Protein AF-A0A954SJP7-F1 (afdb_monomer_lite)

Sequence (211 aa):
MPDAEQSDPERSDAGKSDHPQANRREFLTGKSLLKQVAAAGDALADELLAGDSVASPFHAGPTIRLGSRAMACEFDVIFNPHTAGGLAIASEVLTLVDQLEDQMTVYRDESELSRLNRLAPQQPVPVEPRLFELLQRAKSLAEETGGAFDPTSGPLVALWNRCKQELRLPAERELADTLASCGIRYLEFHPEDSSLAYTHSAVSLNLGAIG

Radius of gyration: 38.79 Å; chains: 1; bounding box: 59×56×136 Å

Secondary structure (DSSP, 8-state):
-----------------------HHHHHTTHHHHHHHHHHHHHHHHHHHHS------------EEEEEEETTEEEEEEE-TT-TTHHHHHHHHHHHHHHHHHHH-SS-TTSHHHHHHHHTTTS-EE--HHHHHHHHHHHHHHHHTTTSS-TTBHHHHHHHHHHHHTTSPPPHHHHHHHHHT--GGGEEEETTTTEEEESSTT-B---TTT-

Foldseek 3Di:
DDDDDDDDDDDDPDDDPPDPDDDPVCVVVCVVVVVVVVVVVVVVVVVVVVPDPPVVVPPPADKDWDWDQAPNDIDIDIGDPPPVCSVVVRVVVRVVRNVVRQQAPCPDCNHVQNVCLQPQQPDWDADDQVVLVLVVVQLVVCVVVVNPRFQQCVLVVVQCVVCVVVVHDDDPVSNVVSVVQTDPVQWDADNVRRIIHGNHSSTGGHCSPPD

pLDDT: mean 83.7, std 19.38, range [29.81, 98.06]

Structure (mmCIF, N/CA/C/O backbone):
data_AF-A0A954SJP7-F1
#
_entry.id   AF-A0A954SJP7-F1
#
loop_
_atom_site.group_PDB
_atom_site.id
_atom_site.type_symbol
_atom_site.label_atom_id
_atom_site.label_alt_id
_atom_site.label_comp_id
_atom_site.label_asym_id
_atom_site.label_entity_id
_atom_site.label_seq_id
_atom_site.pdbx_PDB_ins_code
_atom_site.Cartn_x
_atom_site.Cartn_y
_atom_site.Cartn_z
_atom_site.occupancy
_atom_site.B_iso_or_equiv
_atom_site.auth_seq_id
_atom_site.auth_comp_id
_atom_site.auth_asym_id
_atom_site.auth_atom_id
_atom_site.pdbx_PDB_model_num
ATOM 1 N N . MET A 1 1 ? -3.249 -21.192 -118.097 1.00 31.78 1 MET A N 1
ATOM 2 C CA . MET A 1 1 ? -3.249 -22.612 -118.490 1.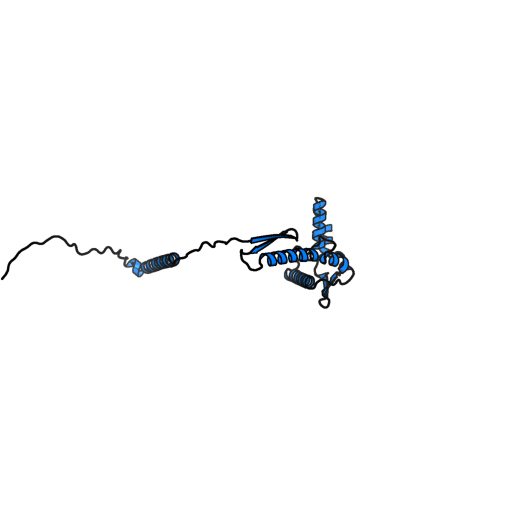00 31.78 1 MET A CA 1
ATOM 3 C C . MET A 1 1 ? -3.309 -23.415 -117.201 1.00 31.78 1 MET A C 1
ATOM 5 O O . MET A 1 1 ? -2.521 -23.087 -116.318 1.00 31.78 1 MET A O 1
ATOM 9 N N . PRO A 1 2 ? -4.328 -24.274 -117.058 1.00 49.50 2 PRO A N 1
ATOM 10 C CA . PRO A 1 2 ? -4.867 -24.819 -115.808 1.00 49.50 2 PRO A CA 1
ATOM 11 C C . PRO A 1 2 ? -4.232 -26.197 -115.514 1.00 49.50 2 PRO A C 1
ATOM 13 O O . PRO A 1 2 ? -3.340 -26.610 -116.246 1.00 49.50 2 PRO A O 1
ATOM 16 N N . ASP A 1 3 ? -4.435 -26.825 -114.360 1.00 35.25 3 ASP A N 1
ATOM 17 C CA . ASP A 1 3 ? -5.509 -27.794 -114.072 1.00 35.25 3 ASP A CA 1
ATOM 18 C C . ASP A 1 3 ? -5.296 -28.261 -112.609 1.00 35.25 3 ASP A C 1
ATOM 20 O O . ASP A 1 3 ? -4.150 -28.380 -112.177 1.00 35.25 3 ASP A O 1
ATOM 24 N N . ALA A 1 4 ? -6.322 -28.236 -111.744 1.00 40.38 4 ALA A N 1
ATOM 25 C CA . ALA A 1 4 ? -7.195 -29.380 -111.401 1.00 40.38 4 ALA A CA 1
ATOM 26 C C . ALA A 1 4 ? -6.428 -30.460 -110.588 1.00 40.38 4 ALA A C 1
ATOM 28 O O . ALA A 1 4 ? -5.330 -30.841 -110.955 1.00 40.38 4 ALA A O 1
ATOM 29 N N . GLU A 1 5 ? -6.881 -31.018 -109.465 1.00 39.38 5 GLU A N 1
ATOM 30 C CA . GLU A 1 5 ? -8.238 -31.250 -108.983 1.00 39.38 5 GLU A CA 1
ATOM 31 C C . GLU A 1 5 ? -8.181 -31.836 -107.551 1.00 39.38 5 GLU A C 1
ATOM 33 O O . GLU A 1 5 ? -7.281 -32.613 -107.250 1.00 39.38 5 GLU A O 1
ATOM 38 N N . GLN A 1 6 ? -9.184 -31.474 -106.734 1.00 36.03 6 GLN A N 1
ATOM 39 C CA . GLN A 1 6 ? -9.908 -32.278 -105.720 1.00 36.03 6 GLN A CA 1
ATOM 40 C C . GLN A 1 6 ? -9.105 -33.002 -104.614 1.00 36.03 6 GLN A C 1
ATOM 42 O O . GLN A 1 6 ? -8.243 -33.833 -104.854 1.00 36.03 6 GLN A O 1
ATOM 47 N N . SER A 1 7 ? -9.456 -32.871 -103.332 1.00 33.94 7 SER A N 1
ATOM 48 C CA . SER A 1 7 ? -10.746 -33.342 -102.804 1.00 33.94 7 SER A CA 1
ATOM 49 C C . SER A 1 7 ? -10.948 -32.920 -101.331 1.00 33.94 7 SER A C 1
ATOM 51 O O . SER A 1 7 ? -10.081 -33.134 -100.490 1.00 33.94 7 SER A O 1
ATOM 53 N N . ASP A 1 8 ? -12.109 -32.326 -101.051 1.00 40.62 8 ASP A N 1
ATOM 54 C CA . ASP A 1 8 ? -12.785 -32.201 -99.738 1.00 40.62 8 ASP A CA 1
ATOM 55 C C . ASP A 1 8 ? -13.692 -33.462 -99.579 1.00 40.62 8 ASP A C 1
ATOM 57 O O . ASP A 1 8 ? -13.890 -34.128 -100.605 1.00 40.62 8 ASP A O 1
ATOM 61 N N . PRO A 1 9 ? -14.336 -33.821 -98.440 1.00 47.28 9 PRO A N 1
ATOM 62 C CA . PRO A 1 9 ? -14.502 -33.087 -97.179 1.00 47.28 9 PRO A CA 1
ATOM 63 C C . PRO A 1 9 ? -14.395 -33.960 -95.903 1.00 47.28 9 PRO A C 1
ATOM 65 O O . PRO A 1 9 ? -14.330 -35.177 -95.984 1.00 47.28 9 PRO A O 1
ATOM 68 N N . GLU A 1 10 ? -14.441 -33.364 -94.705 1.00 29.81 10 GLU A N 1
ATOM 69 C CA . GLU A 1 10 ? -15.401 -33.777 -93.660 1.00 29.81 10 GLU A CA 1
ATOM 70 C C . GLU A 1 10 ? -15.328 -32.906 -92.387 1.00 29.81 10 GLU A C 1
ATOM 72 O O . GLU A 1 10 ? -14.366 -32.922 -91.626 1.00 29.81 10 GLU A O 1
ATOM 77 N N . ARG A 1 11 ? -16.464 -32.237 -92.136 1.00 36.50 11 ARG A N 1
ATOM 78 C CA . ARG A 1 11 ? -17.054 -31.896 -90.827 1.00 36.50 11 ARG A CA 1
ATOM 79 C C . ARG A 1 11 ? -16.298 -30.901 -89.938 1.00 36.50 11 ARG A C 1
ATOM 81 O O . ARG A 1 11 ? -15.638 -31.278 -88.976 1.00 36.50 11 ARG A O 1
ATOM 88 N N . SER A 1 12 ? -16.598 -29.613 -90.119 1.00 32.91 12 SER A N 1
ATOM 89 C CA . SER A 1 12 ? -16.604 -28.661 -89.000 1.00 32.91 12 SER A CA 1
ATOM 90 C C . SER A 1 12 ? -18.048 -28.358 -88.594 1.00 32.91 12 SER A C 1
ATOM 92 O O . SER A 1 12 ? -18.738 -27.560 -89.231 1.00 32.91 12 SER A O 1
ATOM 94 N N . ASP A 1 13 ? -18.499 -29.039 -87.544 1.00 34.84 13 ASP A N 1
ATOM 95 C CA . ASP A 1 13 ? -19.719 -28.733 -86.804 1.00 34.84 13 ASP A CA 1
ATOM 96 C C . ASP A 1 13 ? -19.555 -27.354 -86.148 1.00 34.84 13 ASP A C 1
ATOM 98 O O . ASP A 1 13 ? -18.857 -27.180 -85.146 1.00 34.84 13 ASP A O 1
ATOM 102 N N . ALA A 1 14 ? -20.118 -26.336 -86.794 1.00 38.56 14 ALA A N 1
ATOM 103 C CA . ALA A 1 14 ? -20.208 -25.003 -86.241 1.00 38.56 14 ALA A CA 1
ATOM 104 C C . ALA A 1 14 ? -21.381 -24.959 -85.258 1.00 38.56 14 ALA A C 1
ATOM 106 O O . ALA A 1 14 ? -22.544 -24.986 -85.654 1.00 38.56 14 ALA A O 1
ATOM 107 N N . GLY A 1 15 ? -21.052 -24.767 -83.984 1.00 45.28 15 GLY A N 1
ATOM 108 C CA . GLY A 1 15 ? -21.951 -24.111 -83.047 1.00 45.28 15 GLY A CA 1
ATOM 109 C C . GLY A 1 15 ? -22.598 -25.026 -82.019 1.00 45.28 15 GLY A C 1
ATOM 110 O O . GLY A 1 15 ? -23.738 -25.452 -82.167 1.00 45.28 15 GLY A O 1
ATOM 111 N N . LYS A 1 16 ? -21.929 -25.138 -80.873 1.00 33.38 16 LYS A N 1
ATOM 112 C CA . LYS A 1 16 ? -22.580 -24.981 -79.569 1.00 33.38 16 LYS A CA 1
ATOM 113 C C . LYS A 1 16 ? -21.545 -24.494 -78.565 1.00 33.38 16 LYS A C 1
ATOM 115 O O . LYS A 1 16 ? -20.795 -25.266 -77.983 1.00 33.38 16 LYS A O 1
ATOM 120 N N . SER A 1 17 ? -21.486 -23.176 -78.412 1.00 35.81 17 SER A N 1
ATOM 121 C CA . SER A 1 17 ? -20.911 -22.550 -77.231 1.00 35.81 17 SER A CA 1
ATOM 122 C C . SER A 1 17 ? -21.781 -22.933 -76.035 1.00 35.81 17 SER A C 1
ATOM 124 O O . SER A 1 17 ? -22.910 -22.463 -75.894 1.00 35.81 17 SER A O 1
ATOM 126 N N . ASP A 1 18 ? -21.274 -23.830 -75.196 1.00 40.25 18 ASP A N 1
ATOM 127 C CA . ASP A 1 18 ? -21.908 -24.191 -73.933 1.00 40.25 18 ASP A CA 1
ATOM 128 C C . ASP A 1 18 ? -21.602 -23.098 -72.900 1.00 40.25 18 ASP A C 1
ATOM 130 O O . ASP A 1 18 ? -20.691 -23.189 -72.079 1.00 40.25 18 ASP A O 1
ATOM 134 N N . HIS A 1 19 ? -22.323 -21.984 -73.022 1.00 41.81 19 HIS A N 1
ATOM 135 C CA . HIS A 1 19 ? -22.442 -21.009 -71.951 1.00 41.81 19 HIS A CA 1
ATOM 136 C C . HIS A 1 19 ? -23.785 -21.247 -71.259 1.00 41.81 19 HIS A C 1
ATOM 138 O O . HIS A 1 19 ? -24.819 -21.182 -71.932 1.00 41.81 19 HIS A O 1
ATOM 144 N N . PRO A 1 20 ? -23.810 -21.500 -69.937 1.00 44.84 20 PRO A N 1
ATOM 145 C CA . PRO A 1 20 ? -25.054 -21.737 -69.218 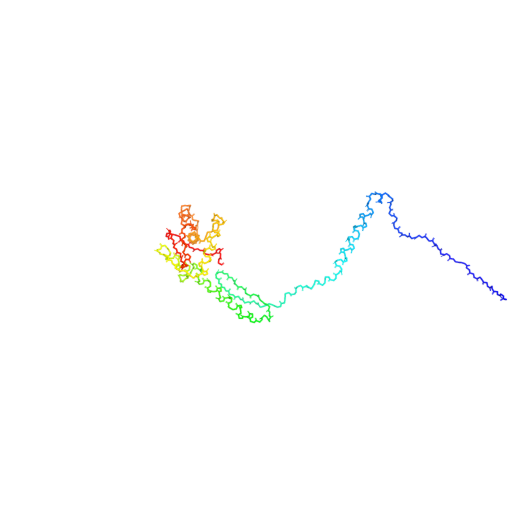1.00 44.84 20 PRO A CA 1
ATOM 146 C C . PRO A 1 20 ? -25.965 -20.508 -69.348 1.00 44.84 20 PRO A C 1
ATOM 148 O O . PRO A 1 20 ? -25.709 -19.453 -68.767 1.00 44.84 20 PRO A O 1
ATOM 151 N N . GLN A 1 21 ? -27.024 -20.625 -70.155 1.00 48.94 21 GLN A N 1
ATOM 152 C CA . GLN A 1 21 ? -27.993 -19.551 -70.368 1.00 48.94 21 GLN A CA 1
ATOM 153 C C . GLN A 1 21 ? -28.812 -19.338 -69.092 1.00 48.94 21 GLN A C 1
ATOM 155 O O . GLN A 1 21 ? -29.672 -20.146 -68.740 1.00 48.94 21 GLN A O 1
ATOM 160 N N . ALA A 1 22 ? -28.561 -18.224 -68.402 1.00 59.25 22 ALA A N 1
ATOM 161 C CA . ALA A 1 22 ? -29.369 -17.794 -67.269 1.00 59.25 22 ALA A CA 1
ATOM 162 C C . ALA A 1 22 ? -30.834 -17.591 -67.705 1.00 59.25 22 ALA A C 1
ATOM 164 O O . ALA A 1 22 ? -31.130 -16.891 -68.676 1.00 59.25 22 ALA A O 1
ATOM 165 N N . ASN A 1 23 ? -31.767 -18.216 -66.986 1.00 71.62 23 ASN A N 1
ATOM 166 C CA . AS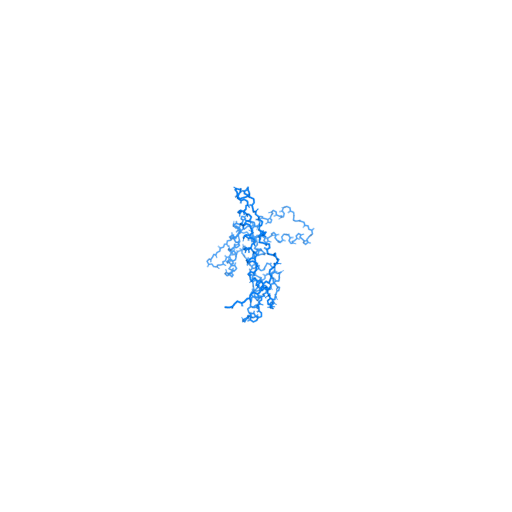N A 1 23 ? -33.187 -18.201 -67.328 1.00 71.62 23 ASN A CA 1
ATOM 167 C C . ASN A 1 23 ? -33.774 -16.781 -67.164 1.00 71.62 23 ASN A C 1
ATOM 169 O O . ASN A 1 23 ? -33.536 -16.109 -66.160 1.00 71.62 23 ASN A O 1
ATOM 173 N N . ARG A 1 24 ? -34.610 -16.336 -68.115 1.00 63.22 24 ARG A N 1
ATOM 174 C CA . ARG A 1 24 ? -35.273 -15.012 -68.142 1.00 63.22 24 ARG A CA 1
ATOM 175 C C . ARG A 1 24 ? -35.998 -14.664 -66.830 1.00 63.22 24 ARG A C 1
ATOM 177 O O . ARG A 1 24 ? -36.047 -13.499 -66.440 1.00 63.22 24 ARG A O 1
ATOM 184 N N . ARG A 1 25 ? -36.521 -15.671 -66.119 1.00 64.69 25 ARG A N 1
ATOM 185 C CA . ARG A 1 25 ? -37.143 -15.518 -64.789 1.00 64.69 25 ARG A CA 1
ATOM 186 C C . ARG A 1 25 ? -36.137 -15.129 -63.697 1.00 64.69 25 ARG A C 1
ATOM 188 O O . ARG A 1 25 ? -36.480 -14.366 -62.798 1.00 64.69 25 ARG A O 1
ATOM 195 N N . GLU A 1 26 ? -34.909 -15.631 -63.756 1.00 56.00 26 GLU A N 1
ATOM 196 C CA . GLU A 1 26 ? -33.847 -15.301 -62.795 1.00 56.00 26 GLU A CA 1
ATOM 197 C C . GLU A 1 26 ? -33.270 -13.900 -63.029 1.00 56.00 26 GLU A C 1
ATOM 199 O O . GLU A 1 26 ? -32.915 -13.221 -62.067 1.00 56.00 26 GLU A O 1
ATOM 204 N N . PHE A 1 27 ? -33.255 -13.444 -64.287 1.00 57.72 27 PHE A N 1
ATOM 205 C CA . PHE A 1 27 ? -32.854 -12.085 -64.657 1.00 57.72 27 PHE A CA 1
ATOM 206 C C . PHE A 1 27 ? -33.839 -11.031 -64.126 1.00 57.72 27 PHE A C 1
ATOM 208 O O . PHE A 1 27 ? -33.438 -10.093 -63.444 1.00 57.72 27 PHE A O 1
ATOM 215 N N . LEU A 1 28 ? -35.147 -11.222 -64.348 1.00 65.06 28 LEU A N 1
ATOM 216 C CA . LEU A 1 28 ? -36.180 -10.280 -63.885 1.00 65.06 28 LEU A CA 1
ATOM 217 C C . LEU A 1 28 ? -36.350 -10.249 -62.358 1.00 65.06 28 LEU A C 1
ATOM 219 O O . LEU A 1 28 ? -36.840 -9.266 -61.815 1.00 65.06 28 LEU A O 1
ATOM 223 N N . THR A 1 29 ? -35.954 -11.316 -61.660 1.00 70.31 29 THR A N 1
ATOM 224 C CA . THR A 1 29 ? -36.006 -11.385 -60.188 1.00 70.31 29 THR A CA 1
ATOM 225 C C . THR A 1 29 ? -34.721 -10.895 -59.517 1.00 70.31 29 THR A C 1
ATOM 227 O O . THR A 1 29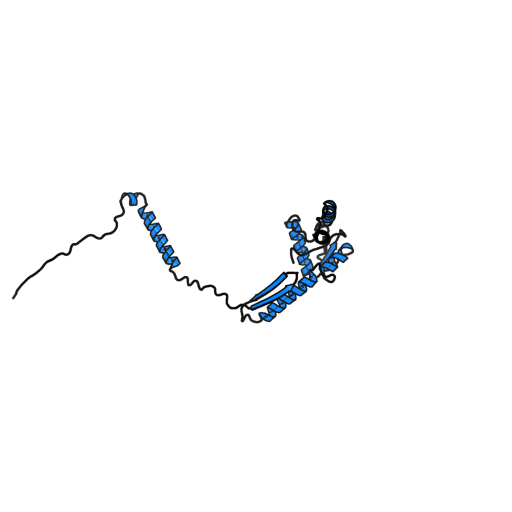 ? -34.600 -11.000 -58.299 1.00 70.31 29 THR A O 1
ATOM 230 N N . GLY A 1 30 ? -33.745 -10.395 -60.286 1.00 53.91 30 GLY A N 1
ATOM 231 C CA . GLY A 1 30 ? -32.461 -9.908 -59.769 1.00 53.91 30 GLY A CA 1
ATOM 232 C C . GLY A 1 30 ? -31.535 -11.004 -59.228 1.00 53.91 30 GLY A C 1
ATOM 233 O O . GLY A 1 30 ? -30.435 -10.710 -58.769 1.00 53.91 30 GLY A O 1
ATOM 234 N N . LYS A 1 31 ? -31.932 -12.282 -59.303 1.00 65.38 31 LYS A N 1
ATOM 235 C CA . LYS A 1 31 ? -31.155 -13.412 -58.773 1.00 65.38 31 LYS A CA 1
ATOM 236 C C . LYS A 1 31 ? -29.872 -13.668 -59.560 1.00 65.38 31 LYS A C 1
ATOM 238 O O . LYS A 1 31 ? -28.888 -14.099 -58.966 1.00 65.38 31 LYS A O 1
ATOM 243 N N . SER A 1 32 ? -29.856 -13.390 -60.866 1.00 60.25 32 SER A N 1
ATOM 244 C CA . SER A 1 32 ? -28.625 -13.481 -61.664 1.00 60.25 32 SER A CA 1
ATOM 245 C C . SER A 1 32 ? -27.622 -12.389 -61.287 1.00 60.25 32 SER A C 1
ATOM 247 O O . SER A 1 32 ? -26.433 -12.670 -61.197 1.00 60.25 32 SER A O 1
ATOM 249 N N . LEU A 1 33 ? -28.108 -11.174 -61.002 1.00 65.69 33 LEU A N 1
ATOM 250 C CA . LEU A 1 33 ? -27.283 -10.060 -60.535 1.00 65.69 33 LEU A CA 1
ATOM 251 C C . LEU A 1 33 ? -26.705 -10.367 -59.146 1.00 65.69 33 LEU A C 1
ATOM 253 O O . LEU A 1 33 ? -25.513 -10.206 -58.937 1.00 65.69 33 LEU A O 1
ATOM 257 N N . LEU A 1 34 ? -27.517 -10.901 -58.227 1.00 65.56 34 LEU A N 1
ATOM 258 C CA . LEU A 1 34 ? -27.055 -11.326 -56.900 1.00 65.56 34 LEU A CA 1
ATOM 259 C C . LEU A 1 34 ? -26.007 -12.444 -56.968 1.00 65.56 34 LEU A C 1
ATOM 261 O O . LEU A 1 34 ? -25.029 -12.385 -56.235 1.00 65.56 34 LEU A O 1
ATOM 265 N N . LYS A 1 35 ? -26.166 -13.431 -57.861 1.00 68.19 35 LYS A N 1
ATOM 266 C CA . LYS A 1 35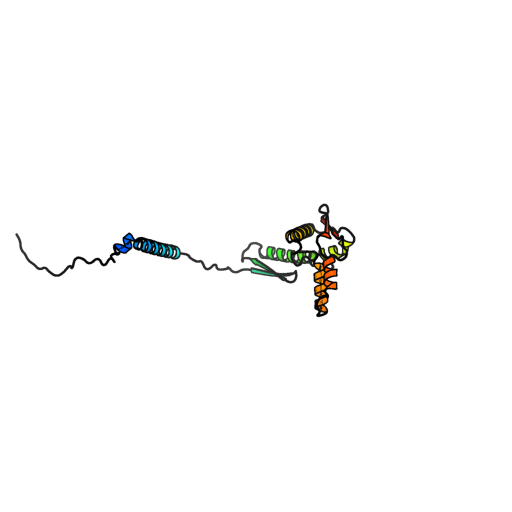 ? -25.147 -14.475 -58.078 1.00 68.19 35 LYS A CA 1
ATOM 267 C C . LYS A 1 35 ? -23.845 -13.906 -58.642 1.00 68.19 35 LYS A C 1
ATOM 269 O O . LYS A 1 35 ? -22.781 -14.351 -58.240 1.00 68.19 35 LYS A O 1
ATOM 274 N N . GLN A 1 36 ? -23.921 -12.936 -59.552 1.00 69.00 36 GLN A N 1
ATOM 275 C CA . GLN A 1 36 ? -22.736 -12.277 -60.109 1.00 69.00 36 GLN A CA 1
ATOM 276 C C . GLN A 1 36 ? -22.041 -11.379 -59.085 1.00 69.00 36 GLN A C 1
ATOM 278 O O . GLN A 1 36 ? -20.822 -11.380 -59.025 1.00 69.00 36 GLN A O 1
ATOM 283 N N . VAL A 1 37 ? -22.799 -10.658 -58.255 1.00 68.75 37 VAL A N 1
ATOM 284 C CA . VAL A 1 37 ? -22.255 -9.850 -57.154 1.00 68.75 37 VAL A CA 1
ATOM 285 C C . VAL A 1 37 ? -21.631 -10.740 -56.081 1.00 68.75 37 VAL A C 1
ATOM 287 O O . VAL A 1 37 ? -20.557 -10.416 -55.596 1.00 68.75 37 VAL A O 1
ATOM 290 N N . ALA A 1 38 ? -22.255 -11.875 -55.751 1.00 71.94 38 ALA A N 1
ATOM 291 C CA . ALA A 1 38 ? -21.679 -12.861 -54.841 1.00 71.94 38 ALA A CA 1
ATOM 292 C C . ALA A 1 38 ? -20.384 -13.453 -55.413 1.00 71.94 38 ALA A C 1
ATOM 294 O O . ALA A 1 38 ? -19.363 -13.404 -54.749 1.00 71.94 38 ALA A O 1
ATOM 295 N N . ALA A 1 39 ? -20.389 -13.893 -56.675 1.00 73.62 39 ALA A N 1
ATOM 296 C CA . ALA A 1 39 ? -19.197 -14.434 -57.325 1.00 73.62 39 ALA A CA 1
ATOM 297 C C . ALA A 1 39 ? -18.076 -13.393 -57.488 1.00 73.62 39 ALA A C 1
ATOM 299 O O . ALA A 1 39 ? -16.906 -13.730 -57.363 1.00 73.62 39 ALA A O 1
ATOM 300 N N . ALA A 1 40 ? -18.415 -12.128 -57.751 1.00 73.19 40 ALA A N 1
ATOM 301 C CA . ALA A 1 40 ? -17.447 -11.036 -57.786 1.00 73.19 40 ALA A CA 1
ATOM 302 C C . ALA A 1 40 ? -16.912 -10.704 -56.384 1.00 73.19 40 ALA A C 1
ATOM 304 O O . ALA A 1 40 ? -15.743 -10.366 -56.249 1.00 73.19 40 ALA A O 1
ATOM 305 N N . GLY A 1 41 ? -17.751 -10.816 -55.351 1.00 71.00 41 GLY A N 1
ATOM 306 C CA . GLY A 1 41 ? -17.350 -10.682 -53.953 1.00 71.00 41 GLY A CA 1
ATOM 307 C C . GLY A 1 41 ? -16.419 -11.807 -53.510 1.00 71.00 41 GLY A C 1
ATOM 308 O O . GLY A 1 41 ? -15.403 -11.524 -52.888 1.00 71.00 41 GLY A O 1
ATOM 309 N N . ASP A 1 42 ? -16.720 -13.048 -53.892 1.00 74.44 42 ASP A N 1
ATOM 310 C CA . ASP A 1 42 ? -15.880 -14.217 -53.629 1.00 74.44 42 ASP A CA 1
ATOM 311 C C . ASP A 1 42 ? -14.546 -14.105 -54.378 1.00 74.44 42 ASP A C 1
ATOM 313 O O . ASP A 1 42 ? -13.495 -14.299 -53.783 1.00 74.44 42 ASP A O 1
ATOM 317 N N . ALA A 1 43 ? -14.560 -13.681 -55.647 1.00 75.25 43 ALA A N 1
ATOM 318 C CA . ALA A 1 43 ? -13.339 -13.448 -56.418 1.00 75.25 43 ALA A CA 1
ATOM 319 C C . ALA A 1 43 ? -12.482 -12.307 -55.842 1.00 75.25 43 ALA A C 1
ATOM 321 O O . ALA A 1 43 ? -11.263 -12.424 -55.802 1.00 75.25 43 ALA A O 1
ATOM 322 N N . LEU A 1 44 ? -13.104 -11.223 -55.362 1.00 72.19 44 LEU A N 1
ATOM 323 C CA . LEU A 1 44 ? -12.406 -10.122 -54.691 1.00 72.19 44 LEU A CA 1
ATOM 324 C C . LEU A 1 44 ? -11.856 -10.554 -53.325 1.00 72.19 44 LEU A C 1
ATOM 326 O O . LEU A 1 44 ? -10.777 -10.118 -52.936 1.00 72.19 44 LEU A O 1
ATOM 330 N N . ALA A 1 45 ? -12.582 -11.401 -52.591 1.00 66.50 45 ALA A N 1
ATOM 331 C CA . ALA A 1 45 ? -12.115 -11.981 -51.337 1.00 66.50 45 ALA A CA 1
ATOM 332 C C . ALA A 1 45 ? -10.922 -12.914 -51.576 1.00 66.50 45 ALA A C 1
ATOM 334 O O . ALA A 1 45 ? -9.919 -12.795 -50.877 1.00 66.50 45 ALA A O 1
ATOM 335 N N . ASP A 1 46 ? -10.991 -13.768 -52.598 1.00 73.81 46 ASP A N 1
ATOM 336 C CA . ASP A 1 46 ? -9.882 -14.620 -53.021 1.00 73.81 46 ASP A CA 1
ATOM 337 C C . ASP A 1 46 ? -8.685 -13.782 -53.484 1.00 73.81 46 ASP A C 1
ATOM 339 O O . ASP A 1 46 ? -7.561 -14.097 -53.121 1.00 73.81 46 ASP A O 1
ATOM 343 N N . GLU A 1 47 ? -8.890 -12.678 -54.208 1.00 73.25 47 GLU A N 1
ATOM 344 C CA . GLU A 1 47 ? -7.818 -11.768 -54.638 1.00 73.25 47 GLU A CA 1
ATOM 345 C C . GLU A 1 47 ? -7.193 -10.996 -53.460 1.00 73.25 47 GLU A C 1
ATOM 347 O O . GLU A 1 47 ? -5.976 -10.828 -53.403 1.00 73.25 47 GLU A O 1
ATOM 352 N N . LEU A 1 48 ? -7.995 -10.589 -52.470 1.00 62.62 48 LEU A N 1
ATOM 353 C CA . LEU A 1 48 ? -7.520 -9.972 -51.224 1.00 62.62 48 LEU A CA 1
ATOM 354 C C . LEU A 1 48 ? -6.757 -10.959 -50.328 1.00 62.62 48 LEU A C 1
ATOM 356 O O . LEU A 1 48 ? -5.853 -10.542 -49.607 1.00 62.62 48 LEU A O 1
ATOM 360 N N . LEU A 1 49 ? -7.117 -12.245 -50.360 1.00 64.00 49 LEU A N 1
ATOM 361 C CA . LEU A 1 49 ? -6.433 -13.320 -49.634 1.00 64.00 49 LEU A CA 1
ATOM 362 C C . LEU A 1 49 ? -5.210 -13.863 -50.394 1.00 64.00 49 LEU A C 1
ATOM 364 O O . LEU A 1 49 ? -4.272 -14.345 -49.763 1.00 64.00 49 LEU A O 1
ATOM 368 N N . ALA A 1 50 ? -5.221 -13.789 -51.729 1.00 67.12 50 ALA A N 1
ATOM 369 C CA . ALA A 1 50 ? -4.137 -14.208 -52.619 1.00 67.12 50 ALA A CA 1
ATOM 370 C C . ALA A 1 50 ? -3.095 -13.108 -52.858 1.00 67.12 50 ALA A C 1
ATOM 372 O O . ALA A 1 50 ? -1.980 -13.410 -53.283 1.00 67.12 50 ALA A O 1
ATOM 373 N N . GLY A 1 51 ? -3.428 -11.842 -52.587 1.00 53.94 51 GLY A N 1
ATOM 374 C CA . GLY A 1 51 ? -2.433 -10.790 -52.446 1.00 53.94 51 GLY A CA 1
ATOM 375 C C . GLY A 1 51 ? -1.518 -11.176 -51.298 1.00 53.94 51 GLY A C 1
ATOM 376 O O . GLY A 1 51 ? -2.015 -11.325 -50.189 1.00 53.94 51 GLY A O 1
ATOM 377 N N . ASP A 1 52 ? -0.230 -11.384 -51.592 1.00 55.19 52 ASP A N 1
ATOM 378 C CA . ASP A 1 52 ? 0.814 -11.860 -50.680 1.00 55.19 52 ASP A CA 1
ATOM 379 C C . ASP A 1 52 ? 0.697 -11.238 -49.279 1.00 55.19 52 ASP A C 1
ATOM 381 O O . ASP A 1 52 ? 1.404 -10.302 -48.896 1.00 55.19 52 ASP A O 1
ATOM 385 N N . SER A 1 53 ? -0.147 -11.839 -48.444 1.00 57.38 53 SER A N 1
ATOM 386 C CA . SER A 1 53 ? 0.111 -11.915 -47.032 1.00 57.38 53 SER A CA 1
ATOM 387 C C . SER A 1 53 ? 1.256 -12.901 -46.942 1.00 57.38 53 SER A C 1
ATOM 389 O O . SER A 1 53 ? 1.091 -14.085 -46.648 1.00 57.38 53 SER A O 1
ATOM 391 N N . VAL A 1 54 ? 2.466 -12.381 -47.139 1.00 54.75 54 VAL A N 1
ATOM 392 C CA . VAL A 1 54 ? 3.550 -12.835 -46.290 1.00 54.75 54 VAL A CA 1
ATOM 393 C C . VAL A 1 54 ? 3.092 -12.439 -44.891 1.00 54.75 54 VAL A C 1
ATOM 395 O O . VAL A 1 54 ? 3.457 -11.391 -44.359 1.00 54.75 54 VAL A O 1
ATOM 398 N N . ALA A 1 55 ? 2.237 -13.271 -44.294 1.00 56.41 55 ALA A N 1
ATOM 399 C CA . ALA A 1 55 ? 2.213 -13.458 -42.870 1.00 56.41 55 ALA A CA 1
ATOM 400 C C . ALA A 1 55 ? 3.631 -13.919 -42.575 1.00 56.41 55 ALA A C 1
ATOM 402 O O . ALA A 1 55 ? 3.923 -15.110 -42.562 1.00 56.41 55 ALA A O 1
ATOM 403 N N . SER A 1 56 ? 4.546 -12.953 -42.465 1.00 54.09 56 SER A N 1
ATOM 404 C CA . SER A 1 56 ? 5.817 -13.176 -41.827 1.00 54.09 56 SER A CA 1
ATOM 405 C C . SER A 1 56 ? 5.377 -13.694 -40.474 1.00 54.09 56 SER A C 1
ATOM 407 O O . SER A 1 56 ? 4.703 -12.942 -39.757 1.00 54.09 56 SER A O 1
ATOM 409 N N . PRO A 1 57 ? 5.577 -14.987 -40.161 1.00 57.38 57 PRO A N 1
ATOM 410 C CA . PRO A 1 57 ? 5.282 -15.448 -38.822 1.00 57.38 57 PRO A CA 1
ATOM 411 C C . PRO A 1 57 ? 6.012 -14.465 -37.923 1.00 57.38 57 PRO A C 1
ATOM 413 O O . PRO A 1 57 ? 7.220 -14.312 -38.091 1.00 57.38 57 PRO A O 1
ATOM 416 N N . PHE A 1 58 ? 5.300 -13.723 -37.070 1.00 54.72 58 PHE A N 1
ATOM 417 C CA . PHE A 1 58 ? 5.948 -12.820 -36.130 1.00 54.72 58 PHE A CA 1
ATOM 418 C C . PHE A 1 58 ? 6.920 -13.681 -35.332 1.00 54.72 58 PHE A C 1
ATOM 420 O O . PHE A 1 58 ? 6.529 -14.433 -34.444 1.00 54.72 58 PHE A O 1
ATOM 427 N N . HIS A 1 59 ? 8.187 -13.662 -35.726 1.00 60.53 59 HIS A N 1
ATOM 428 C CA . HIS A 1 59 ? 9.228 -14.339 -34.998 1.00 60.53 59 HIS A CA 1
ATOM 429 C C . HIS A 1 59 ? 9.521 -13.377 -33.868 1.00 60.53 59 HIS A C 1
ATOM 431 O O . HIS A 1 59 ? 10.136 -12.332 -34.085 1.00 60.53 59 HIS A O 1
ATOM 437 N N . ALA A 1 60 ? 9.023 -13.699 -32.672 1.00 66.88 60 ALA A N 1
ATOM 438 C CA . ALA A 1 60 ? 9.618 -13.147 -31.474 1.00 66.88 60 ALA A CA 1
ATOM 439 C C . ALA A 1 60 ? 11.102 -13.510 -31.574 1.00 66.88 60 ALA A C 1
ATOM 441 O O . ALA A 1 60 ? 11.471 -14.685 -31.503 1.00 66.88 60 ALA A O 1
ATOM 442 N N . GLY A 1 61 ? 11.932 -12.513 -31.887 1.00 83.00 61 GLY A N 1
ATOM 443 C CA . GLY A 1 61 ? 13.374 -12.683 -31.878 1.00 83.00 61 GLY A CA 1
ATOM 444 C C . GLY A 1 61 ? 13.824 -13.174 -30.500 1.00 83.00 61 GLY A C 1
ATOM 445 O O . GLY A 1 61 ? 13.025 -13.211 -29.559 1.00 83.00 61 GLY A O 1
ATOM 446 N N . PRO A 1 62 ? 15.102 -13.550 -30.342 1.00 89.25 62 PRO A N 1
ATOM 447 C CA . PRO A 1 62 ? 15.615 -13.817 -29.006 1.00 89.25 62 PRO A CA 1
ATOM 448 C C . PRO A 1 62 ? 15.290 -12.627 -28.089 1.00 89.25 62 PRO A C 1
ATOM 450 O O . PRO A 1 62 ? 15.283 -11.488 -28.546 1.00 89.25 62 PRO A O 1
ATOM 453 N N . THR A 1 63 ? 15.004 -12.888 -26.816 1.00 93.88 63 THR A N 1
ATOM 454 C CA . THR A 1 63 ? 14.774 -11.869 -25.779 1.00 93.88 63 THR A CA 1
ATOM 455 C C . THR A 1 63 ? 15.669 -12.156 -24.587 1.00 93.88 63 THR A C 1
ATOM 457 O O . THR A 1 63 ? 15.926 -13.316 -24.263 1.00 93.88 63 THR A O 1
ATOM 460 N N . ILE A 1 64 ? 16.111 -11.108 -23.905 1.00 94.62 64 ILE A N 1
ATOM 461 C CA . ILE A 1 64 ? 16.740 -11.194 -22.592 1.00 94.62 64 ILE A CA 1
ATOM 462 C C . ILE A 1 64 ? 15.666 -10.873 -21.559 1.00 94.62 64 ILE A C 1
ATOM 464 O O . ILE A 1 64 ? 14.926 -9.904 -21.713 1.00 94.62 64 ILE A O 1
ATOM 468 N N . ARG A 1 65 ? 15.588 -11.696 -20.514 1.00 95.88 65 ARG A N 1
ATOM 469 C CA . ARG A 1 65 ? 14.722 -11.494 -19.356 1.00 95.88 65 ARG A CA 1
ATOM 470 C C . ARG A 1 65 ? 15.601 -11.397 -18.119 1.00 95.88 65 ARG A C 1
ATOM 472 O O . ARG A 1 65 ? 16.376 -12.313 -17.850 1.00 95.88 65 ARG A O 1
ATOM 479 N N . LEU A 1 66 ? 15.475 -10.297 -17.392 1.00 96.81 66 LEU A N 1
ATOM 480 C CA . LEU A 1 66 ? 16.087 -10.108 -16.082 1.00 96.81 66 LEU A CA 1
ATOM 481 C C . LEU A 1 66 ? 14.966 -9.966 -15.059 1.00 96.81 66 LEU A C 1
ATOM 483 O O . LEU A 1 66 ? 14.040 -9.197 -15.305 1.00 96.81 66 LEU A O 1
ATOM 487 N N . GLY A 1 67 ? 15.052 -10.681 -13.939 1.00 95.19 67 GLY A N 1
ATOM 488 C CA . GLY A 1 67 ? 14.002 -10.647 -12.929 1.00 95.19 67 GLY A CA 1
ATOM 489 C C . GLY A 1 67 ? 14.520 -10.577 -11.501 1.00 95.19 67 GLY A C 1
ATOM 490 O O . GLY A 1 67 ? 15.630 -11.027 -11.210 1.00 95.19 67 GLY A O 1
ATOM 491 N N . SER A 1 68 ? 13.694 -10.010 -10.625 1.00 94.56 68 SER A N 1
ATOM 492 C CA . SER A 1 68 ? 13.889 -9.959 -9.172 1.00 94.56 68 SER A CA 1
ATOM 493 C C . SER A 1 68 ? 12.575 -10.277 -8.455 1.00 94.56 68 SER A C 1
ATOM 495 O O . SER A 1 68 ? 11.492 -10.213 -9.044 1.00 94.56 68 SER A O 1
ATOM 497 N N . ARG A 1 69 ? 12.665 -10.635 -7.172 1.00 94.12 69 ARG A N 1
ATOM 498 C CA . ARG A 1 69 ? 11.503 -10.815 -6.295 1.00 94.12 69 ARG A CA 1
ATOM 499 C C . ARG A 1 69 ? 11.409 -9.634 -5.341 1.00 94.12 69 ARG A C 1
ATOM 501 O O . ARG A 1 69 ? 12.310 -9.451 -4.534 1.00 94.12 69 ARG A O 1
ATOM 508 N N . ALA A 1 70 ? 10.290 -8.924 -5.390 1.00 91.44 70 ALA A N 1
ATOM 509 C CA . ALA A 1 70 ? 9.967 -7.799 -4.518 1.00 91.44 70 ALA A CA 1
ATOM 510 C C . ALA A 1 70 ? 8.443 -7.706 -4.364 1.00 91.44 70 ALA A C 1
ATOM 512 O O . ALA A 1 70 ? 7.709 -8.284 -5.163 1.00 91.44 70 ALA A O 1
ATOM 513 N N . MET A 1 71 ? 7.949 -7.040 -3.318 1.00 89.06 71 MET A N 1
ATOM 514 C CA . MET A 1 71 ? 6.513 -6.839 -3.055 1.00 89.06 71 MET A CA 1
ATOM 515 C C . MET A 1 71 ? 5.698 -8.149 -3.075 1.00 89.06 71 MET A C 1
ATOM 517 O O . MET A 1 71 ? 4.532 -8.186 -3.459 1.00 89.06 71 MET A O 1
ATOM 521 N N . ALA A 1 72 ? 6.332 -9.252 -2.658 1.00 89.56 72 ALA A N 1
ATOM 522 C CA . ALA A 1 72 ? 5.804 -10.618 -2.709 1.00 89.56 72 ALA A CA 1
ATOM 523 C C . ALA A 1 72 ? 5.442 -11.167 -4.114 1.00 89.56 72 ALA A C 1
ATOM 525 O O . ALA A 1 72 ? 4.791 -12.212 -4.202 1.00 89.56 72 ALA A O 1
ATOM 526 N N . CYS A 1 73 ? 5.913 -10.553 -5.202 1.00 92.31 73 CYS A N 1
ATOM 527 C CA . CYS A 1 73 ? 5.729 -11.023 -6.578 1.00 92.31 73 CYS A CA 1
ATOM 528 C C . CYS A 1 73 ? 7.062 -11.104 -7.355 1.00 92.31 73 CYS A C 1
ATOM 530 O O . CYS A 1 73 ? 8.143 -10.910 -6.795 1.00 92.31 73 CYS A O 1
ATOM 532 N N . GLU A 1 74 ? 6.990 -11.502 -8.629 1.00 95.12 74 GLU A N 1
ATOM 533 C CA . GLU A 1 74 ? 8.129 -11.499 -9.556 1.00 95.12 74 GLU A CA 1
ATOM 534 C C . GLU A 1 74 ? 8.016 -10.298 -10.492 1.00 95.12 74 GLU A C 1
ATOM 536 O O . GLU A 1 74 ? 6.981 -10.104 -11.131 1.00 95.12 74 GLU A O 1
ATOM 541 N N . PHE A 1 75 ? 9.091 -9.520 -10.584 1.00 96.25 75 PHE A N 1
ATOM 542 C CA . PHE A 1 75 ? 9.239 -8.446 -11.557 1.00 96.25 75 PHE A CA 1
ATOM 543 C C . PHE A 1 75 ? 10.211 -8.899 -12.634 1.00 96.25 75 PHE A C 1
ATOM 545 O O . PHE A 1 75 ? 11.334 -9.280 -12.317 1.00 96.25 75 PHE A O 1
ATOM 552 N N . ASP A 1 76 ? 9.789 -8.827 -13.895 1.00 96.44 76 ASP A N 1
ATOM 553 C CA . ASP A 1 76 ? 10.597 -9.192 -15.054 1.00 96.44 76 ASP A CA 1
ATOM 554 C C . ASP A 1 76 ? 10.713 -8.007 -16.020 1.00 96.44 76 ASP A C 1
ATOM 556 O O . ASP A 1 76 ? 9.714 -7.434 -16.457 1.00 96.44 76 ASP A O 1
ATOM 560 N N . VAL A 1 77 ? 11.942 -7.684 -16.416 1.00 96.75 77 VAL A N 1
ATOM 561 C CA . VAL A 1 77 ? 12.237 -6.765 -17.517 1.00 96.75 77 VAL A CA 1
ATOM 562 C C . VAL A 1 77 ? 12.656 -7.595 -18.724 1.00 96.75 77 VAL A C 1
ATOM 564 O O . VAL A 1 77 ? 13.681 -8.282 -18.696 1.00 96.75 77 VAL A O 1
ATOM 567 N N . ILE A 1 78 ? 11.853 -7.537 -19.788 1.00 95.62 78 ILE A N 1
ATOM 568 C CA . ILE A 1 78 ? 12.065 -8.295 -21.026 1.00 95.62 78 ILE A CA 1
ATOM 569 C C . ILE A 1 78 ? 12.406 -7.323 -22.152 1.00 95.62 78 ILE A C 1
ATOM 571 O O . ILE A 1 78 ? 11.678 -6.364 -22.398 1.00 95.62 78 ILE A O 1
ATOM 575 N N . PHE A 1 79 ? 13.512 -7.572 -22.847 1.00 94.81 79 PHE A N 1
ATOM 576 C CA . PHE A 1 79 ? 13.981 -6.714 -23.932 1.00 94.81 79 PHE A CA 1
ATOM 577 C C . PHE A 1 79 ? 14.719 -7.510 -25.012 1.00 94.81 79 PHE A C 1
ATOM 579 O O . PHE A 1 79 ? 15.151 -8.643 -24.797 1.00 94.81 79 PHE A O 1
ATOM 586 N N . ASN A 1 80 ? 14.874 -6.916 -26.196 1.00 94.19 80 ASN A N 1
ATOM 587 C CA . ASN A 1 80 ? 15.576 -7.555 -27.305 1.00 94.19 80 ASN A CA 1
ATOM 588 C C . ASN A 1 80 ? 17.104 -7.518 -27.089 1.00 94.19 80 ASN A C 1
ATOM 590 O O . ASN A 1 80 ? 17.649 -6.512 -26.625 1.00 94.19 80 ASN A O 1
ATOM 594 N N . PRO A 1 81 ? 17.845 -8.570 -27.473 1.00 87.62 81 PRO A N 1
ATOM 595 C CA . PRO A 1 81 ? 19.288 -8.525 -27.603 1.00 87.62 81 PRO A CA 1
ATOM 596 C C . PRO A 1 81 ? 19.677 -7.363 -28.510 1.00 87.62 81 PRO A C 1
ATOM 598 O O . PRO A 1 81 ? 18.999 -7.079 -29.496 1.00 87.62 81 PRO A O 1
ATOM 601 N N . HIS A 1 82 ? 20.778 -6.700 -28.165 1.00 89.81 82 HIS A N 1
ATOM 602 C CA . HIS A 1 82 ? 21.279 -5.489 -28.827 1.00 89.81 82 HIS A CA 1
ATOM 603 C C . HIS A 1 82 ? 20.52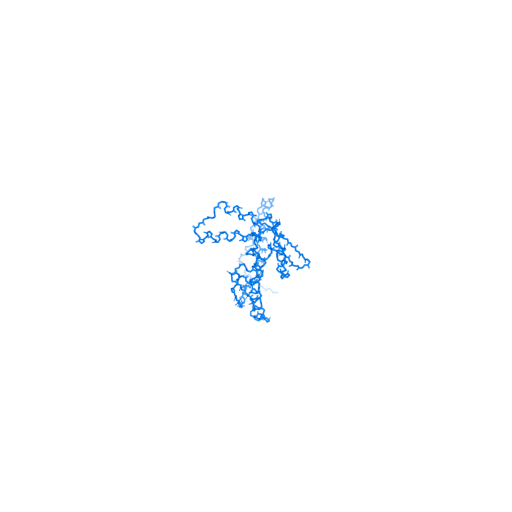7 -4.188 -28.518 1.00 89.81 82 HIS A C 1
ATOM 605 O O . HIS A 1 82 ? 20.927 -3.144 -29.033 1.00 89.81 82 HIS A O 1
ATOM 611 N N . THR A 1 83 ? 19.529 -4.185 -27.624 1.00 91.50 83 THR A N 1
ATOM 612 C CA . THR A 1 83 ? 19.075 -2.928 -27.011 1.00 91.50 83 THR A CA 1
ATOM 613 C C . THR A 1 83 ? 20.258 -2.268 -26.300 1.00 91.50 83 THR A C 1
ATOM 615 O O . THR A 1 83 ? 20.800 -2.812 -25.332 1.00 91.50 83 THR A O 1
ATOM 618 N N . ALA A 1 84 ? 20.685 -1.105 -26.796 1.00 93.56 84 ALA A N 1
ATOM 619 C CA . ALA A 1 84 ? 21.802 -0.360 -26.228 1.00 93.56 84 ALA A CA 1
ATOM 620 C C . ALA A 1 84 ? 21.525 -0.042 -24.751 1.00 93.56 84 ALA A C 1
ATOM 622 O O . ALA A 1 84 ? 20.491 0.529 -24.419 1.00 93.56 84 ALA A O 1
ATOM 623 N N . GLY A 1 85 ? 22.429 -0.465 -23.863 1.00 94.88 85 GLY A N 1
ATOM 624 C CA . GLY A 1 85 ? 22.267 -0.288 -22.417 1.00 94.88 85 GLY A CA 1
ATOM 625 C C . GLY A 1 85 ? 21.172 -1.144 -21.766 1.00 94.88 85 GLY A C 1
ATOM 626 O O . GLY A 1 85 ? 20.932 -0.977 -20.576 1.00 94.88 85 GLY A O 1
ATOM 627 N N . GLY A 1 86 ? 20.536 -2.078 -22.488 1.00 94.88 86 GLY A N 1
ATOM 628 C CA . GLY A 1 86 ? 19.365 -2.818 -21.995 1.00 94.88 86 GLY A CA 1
ATOM 629 C C . GLY A 1 86 ? 19.586 -3.532 -20.657 1.00 94.88 86 GLY A C 1
ATOM 630 O O . GLY A 1 86 ? 18.735 -3.455 -19.780 1.00 94.88 86 GLY A O 1
ATOM 631 N N . LEU A 1 87 ? 20.759 -4.146 -20.456 1.00 95.50 87 LEU A N 1
ATOM 632 C CA . LEU A 1 87 ? 21.113 -4.782 -19.178 1.00 95.50 87 LEU A CA 1
ATOM 633 C C . LEU A 1 87 ? 21.235 -3.779 -18.021 1.00 95.50 87 LEU A C 1
ATOM 635 O O . LEU A 1 87 ? 20.774 -4.072 -16.922 1.00 95.50 87 LEU A O 1
ATOM 639 N N . ALA A 1 88 ? 21.841 -2.611 -18.259 1.00 96.31 88 ALA A N 1
ATOM 640 C CA . ALA A 1 88 ? 22.004 -1.583 -17.232 1.00 96.31 88 ALA A CA 1
ATOM 641 C C . ALA A 1 88 ? 20.645 -0.993 -16.836 1.00 96.31 88 ALA A C 1
ATOM 643 O O . ALA A 1 88 ? 20.309 -0.977 -15.658 1.00 96.31 88 ALA A O 1
ATOM 644 N N . ILE A 1 89 ? 19.821 -0.635 -17.827 1.00 96.62 89 ILE A N 1
ATOM 645 C CA . ILE A 1 89 ? 18.461 -0.125 -17.609 1.00 96.62 89 ILE A CA 1
ATOM 646 C C . ILE A 1 89 ? 17.608 -1.159 -16.866 1.00 96.62 89 ILE A C 1
ATOM 648 O O . ILE A 1 89 ? 16.927 -0.815 -15.907 1.00 96.62 89 ILE A O 1
ATOM 652 N N . ALA A 1 90 ? 17.657 -2.436 -17.262 1.00 96.69 90 ALA A N 1
ATOM 653 C CA . ALA A 1 90 ? 16.914 -3.492 -16.577 1.00 96.69 90 ALA A CA 1
ATOM 654 C C . ALA A 1 90 ? 17.340 -3.632 -15.105 1.00 96.69 90 ALA A C 1
ATOM 656 O O . ALA A 1 90 ? 16.488 -3.766 -14.231 1.00 96.69 90 ALA A O 1
ATOM 657 N N . SER A 1 91 ? 18.643 -3.549 -14.822 1.00 96.12 91 SER A N 1
ATOM 658 C CA . SER A 1 91 ? 19.165 -3.559 -13.452 1.00 96.12 91 SER A CA 1
ATOM 659 C C . SER A 1 91 ? 18.700 -2.345 -12.642 1.00 96.12 91 SER A C 1
ATOM 661 O O . SER A 1 91 ? 18.327 -2.499 -11.481 1.00 96.12 91 SER A O 1
ATOM 663 N N . GLU A 1 92 ? 18.708 -1.148 -13.233 1.00 97.31 92 GLU A N 1
ATOM 664 C CA . GLU A 1 92 ? 18.225 0.083 -12.594 1.00 97.31 92 GLU A CA 1
ATOM 665 C C . GLU A 1 92 ? 16.727 0.009 -12.279 1.00 97.31 92 GLU A C 1
ATOM 667 O O . GLU A 1 92 ? 16.320 0.358 -11.173 1.00 97.31 92 GLU A O 1
ATOM 672 N N . VAL A 1 93 ? 15.913 -0.511 -13.205 1.00 96.75 93 VAL A N 1
ATOM 673 C CA . VAL A 1 93 ? 14.471 -0.715 -12.993 1.00 96.75 93 VAL A CA 1
ATOM 674 C C . VAL A 1 93 ? 14.218 -1.667 -11.828 1.00 96.75 93 VAL A C 1
ATOM 676 O O . VAL A 1 93 ? 13.428 -1.346 -10.946 1.00 96.75 93 VAL A O 1
ATOM 679 N N . LEU A 1 94 ? 14.900 -2.814 -11.782 1.00 96.25 94 LEU A N 1
ATOM 680 C CA . LEU A 1 94 ? 14.730 -3.767 -10.680 1.00 96.25 94 LEU A CA 1
ATOM 681 C C . LEU A 1 94 ? 15.219 -3.192 -9.340 1.00 96.25 94 LEU A C 1
ATOM 683 O O . LEU A 1 94 ? 14.580 -3.410 -8.318 1.00 96.25 94 LEU A O 1
ATOM 687 N N . THR A 1 95 ? 16.282 -2.382 -9.354 1.00 95.75 95 THR A N 1
ATOM 688 C CA . THR A 1 95 ? 16.757 -1.670 -8.155 1.00 95.75 95 THR A CA 1
ATOM 689 C C . THR A 1 95 ? 15.729 -0.643 -7.668 1.00 95.75 95 THR A C 1
ATOM 691 O O . THR A 1 95 ? 15.531 -0.486 -6.466 1.00 95.75 95 THR A O 1
ATOM 694 N N . LEU A 1 96 ? 15.050 0.055 -8.584 1.00 95.06 96 LEU A N 1
ATOM 695 C CA . LEU A 1 96 ? 13.969 0.979 -8.239 1.00 95.06 96 LEU A CA 1
ATOM 696 C C . LEU A 1 96 ? 12.786 0.243 -7.596 1.00 95.06 96 LEU A C 1
ATOM 698 O O . LEU A 1 96 ? 12.213 0.752 -6.639 1.00 95.06 96 LEU A O 1
ATOM 702 N N . VAL A 1 97 ? 12.434 -0.948 -8.087 1.00 94.56 97 VAL A N 1
ATOM 703 C CA . VAL A 1 97 ? 11.377 -1.770 -7.477 1.00 94.56 97 VAL A CA 1
ATOM 704 C C . VAL A 1 97 ? 11.718 -2.111 -6.022 1.00 94.56 97 VAL A C 1
ATOM 706 O O . VAL A 1 97 ? 10.864 -1.946 -5.151 1.00 94.56 97 VAL A O 1
ATOM 709 N N . ASP A 1 98 ? 12.961 -2.509 -5.738 1.00 90.88 98 ASP A N 1
ATOM 710 C CA . ASP A 1 98 ? 13.404 -2.794 -4.366 1.00 90.88 98 ASP A CA 1
ATOM 711 C C . ASP A 1 98 ? 13.299 -1.542 -3.467 1.00 90.88 98 ASP A C 1
ATOM 713 O O . ASP A 1 98 ? 12.798 -1.609 -2.344 1.00 90.88 98 ASP A O 1
ATOM 717 N N . GLN A 1 99 ? 13.688 -0.370 -3.984 1.00 91.38 99 GLN A N 1
ATOM 718 C CA . GLN A 1 99 ? 13.566 0.908 -3.265 1.00 91.38 99 GLN A CA 1
ATOM 719 C C . GLN A 1 99 ? 12.109 1.304 -2.984 1.00 91.38 99 GLN A C 1
ATOM 721 O O . GLN A 1 99 ? 11.820 1.890 -1.939 1.00 91.38 99 GLN A O 1
ATOM 726 N N . LEU A 1 100 ? 11.192 1.019 -3.912 1.00 92.88 100 LEU A N 1
ATOM 727 C CA . LEU A 1 100 ? 9.760 1.259 -3.721 1.00 92.88 100 LEU A CA 1
ATOM 728 C C . LEU A 1 100 ? 9.173 0.300 -2.682 1.00 92.88 100 LEU A C 1
ATOM 730 O O . LEU A 1 100 ? 8.353 0.713 -1.862 1.00 92.88 100 LEU A O 1
ATOM 734 N N . GLU A 1 101 ? 9.617 -0.960 -2.658 1.00 90.88 101 GLU A N 1
ATOM 735 C CA . GLU A 1 101 ? 9.218 -1.907 -1.615 1.00 90.88 101 GLU A CA 1
ATOM 736 C C . GLU A 1 101 ? 9.611 -1.388 -0.226 1.00 90.88 101 GLU A C 1
ATOM 738 O O . GLU A 1 101 ? 8.777 -1.404 0.682 1.00 90.88 101 GLU A O 1
ATOM 743 N N . ASP A 1 102 ? 10.835 -0.875 -0.073 1.00 88.06 102 ASP A N 1
ATOM 744 C CA . ASP A 1 102 ? 11.316 -0.292 1.184 1.00 88.06 102 ASP A CA 1
ATOM 745 C C . ASP A 1 102 ? 10.504 0.929 1.638 1.00 88.06 102 ASP A C 1
ATOM 747 O O . ASP A 1 102 ? 10.391 1.175 2.838 1.00 88.06 102 ASP A O 1
ATOM 751 N N . GLN A 1 103 ? 9.884 1.670 0.720 1.00 89.62 103 GLN A N 1
ATOM 752 C CA . GLN A 1 103 ? 9.006 2.793 1.065 1.00 89.62 103 GLN A CA 1
ATOM 753 C C . GLN A 1 103 ? 7.593 2.328 1.443 1.00 89.62 103 GLN A C 1
ATOM 755 O O . GLN A 1 103 ? 7.018 2.799 2.426 1.00 89.62 103 GLN A O 1
ATOM 760 N N . MET A 1 104 ? 7.026 1.395 0.676 1.00 92.12 104 MET A N 1
ATOM 761 C CA . MET A 1 104 ? 5.581 1.136 0.658 1.00 92.12 104 MET A CA 1
ATOM 762 C C . MET A 1 104 ? 5.142 -0.092 1.458 1.00 92.12 104 MET A C 1
ATOM 764 O O . MET A 1 104 ? 3.953 -0.255 1.734 1.00 92.12 104 MET A O 1
ATOM 768 N N . THR A 1 105 ? 6.058 -0.990 1.819 1.00 91.06 105 THR A N 1
ATOM 769 C CA . THR A 1 105 ? 5.684 -2.236 2.497 1.00 91.06 105 THR A CA 1
ATOM 770 C C . THR A 1 105 ? 5.159 -1.989 3.910 1.00 91.06 105 THR A C 1
ATOM 772 O O . THR A 1 105 ? 5.781 -1.295 4.704 1.00 91.06 105 THR A O 1
ATOM 775 N N . VAL A 1 106 ? 4.044 -2.618 4.280 1.00 87.81 106 VAL A N 1
ATOM 776 C CA . VAL A 1 106 ? 3.538 -2.617 5.670 1.00 87.81 106 VAL A CA 1
ATOM 777 C C . VAL A 1 106 ? 4.178 -3.707 6.539 1.00 87.81 106 VAL A C 1
ATOM 779 O O . VAL A 1 106 ? 3.816 -3.865 7.700 1.00 87.81 106 VAL A O 1
ATOM 782 N N . TYR A 1 107 ? 5.091 -4.502 5.971 1.00 85.69 107 TYR A N 1
ATOM 783 C CA . TYR A 1 107 ? 5.682 -5.672 6.629 1.00 85.69 107 TYR A CA 1
ATOM 784 C C . TYR A 1 107 ? 7.110 -5.436 7.139 1.00 85.69 107 TYR A C 1
ATOM 786 O O . TYR A 1 107 ? 7.658 -6.301 7.821 1.00 85.69 107 TYR A O 1
ATOM 794 N N . ARG A 1 108 ? 7.725 -4.293 6.803 1.00 87.19 108 ARG A N 1
ATOM 795 C CA . ARG A 1 108 ? 9.027 -3.863 7.336 1.00 87.19 108 ARG A CA 1
ATOM 796 C C . ARG A 1 108 ? 8.799 -2.667 8.250 1.00 87.19 108 ARG A C 1
ATOM 798 O O . ARG A 1 108 ? 8.240 -1.664 7.813 1.00 87.19 108 ARG A O 1
ATOM 805 N N . ASP A 1 109 ? 9.242 -2.764 9.498 1.00 86.81 109 ASP A N 1
ATOM 806 C CA . ASP A 1 109 ? 9.016 -1.721 10.510 1.00 86.81 109 ASP A CA 1
ATOM 807 C C . ASP A 1 109 ? 9.690 -0.387 10.160 1.00 86.81 109 ASP A C 1
ATOM 809 O O . ASP A 1 109 ? 9.191 0.681 10.528 1.00 86.81 109 ASP A O 1
ATOM 813 N N . GLU A 1 110 ? 10.798 -0.456 9.422 1.00 89.50 110 GLU A N 1
ATOM 814 C CA . GLU A 1 110 ? 11.584 0.699 8.980 1.00 89.50 110 GLU A CA 1
ATOM 815 C C . GLU A 1 110 ? 11.064 1.338 7.689 1.00 89.50 110 GLU A C 1
ATOM 817 O O . GLU A 1 110 ? 11.591 2.371 7.276 1.00 89.50 110 GLU A O 1
ATOM 822 N N . SER A 1 111 ? 10.036 0.763 7.052 1.00 93.56 111 SER A N 1
ATOM 823 C CA . SER A 1 111 ? 9.473 1.374 5.852 1.00 93.56 111 SER A CA 1
ATOM 824 C C . SER A 1 111 ? 8.836 2.720 6.167 1.00 93.56 111 SER A C 1
ATOM 826 O O . SER A 1 111 ? 8.328 2.972 7.270 1.00 93.56 111 SER A O 1
ATOM 828 N N . GLU A 1 112 ? 8.826 3.592 5.168 1.00 94.50 112 GLU A N 1
ATOM 829 C CA . GLU A 1 112 ? 8.230 4.912 5.311 1.00 94.50 112 GLU A CA 1
ATOM 830 C C . GLU A 1 112 ? 6.732 4.825 5.634 1.00 94.50 112 GLU A C 1
ATOM 832 O O . GLU A 1 112 ? 6.264 5.508 6.549 1.00 94.50 112 GLU A O 1
ATOM 837 N N . LEU A 1 113 ? 5.998 3.919 4.977 1.00 95.19 113 LEU A N 1
ATOM 838 C CA . LEU A 1 113 ? 4.579 3.691 5.247 1.00 95.19 113 LEU A CA 1
ATOM 839 C C . LEU A 1 113 ? 4.328 3.134 6.661 1.00 95.19 113 LEU A C 1
ATOM 841 O O . LEU A 1 113 ? 3.395 3.569 7.340 1.00 95.19 113 LEU A O 1
ATOM 845 N N . SER A 1 114 ? 5.161 2.207 7.148 1.00 95.31 114 SER A N 1
ATOM 846 C CA . SER A 1 114 ? 5.064 1.692 8.522 1.00 95.31 114 SER A CA 1
ATOM 847 C C . SER A 1 114 ? 5.353 2.784 9.552 1.00 95.31 114 SER A C 1
ATOM 849 O O . SER A 1 114 ? 4.652 2.888 10.563 1.00 95.31 114 SER A O 1
ATOM 851 N N . ARG A 1 115 ? 6.353 3.639 9.296 1.00 95.56 115 ARG A N 1
ATOM 852 C CA . ARG A 1 115 ? 6.651 4.806 10.136 1.00 95.56 115 ARG A CA 1
ATOM 853 C C . ARG A 1 115 ? 5.480 5.785 10.152 1.00 95.56 115 ARG A C 1
ATOM 855 O O . ARG A 1 115 ? 5.095 6.235 11.233 1.00 95.56 115 ARG A O 1
ATOM 862 N N . LEU A 1 116 ? 4.898 6.073 8.988 1.00 96.38 116 LEU A N 1
ATOM 863 C CA . LEU A 1 116 ? 3.719 6.925 8.861 1.00 96.38 116 LEU A CA 1
ATOM 864 C C . LEU A 1 116 ? 2.562 6.378 9.706 1.00 96.38 116 LEU A C 1
ATOM 866 O O . LEU A 1 116 ? 2.037 7.093 10.555 1.00 96.38 116 LEU A O 1
ATOM 870 N N . ASN A 1 117 ? 2.244 5.089 9.567 1.00 96.75 117 ASN A N 1
ATOM 871 C CA . ASN A 1 117 ? 1.181 4.433 10.330 1.00 96.75 117 ASN A CA 1
ATOM 872 C C . ASN A 1 117 ? 1.360 4.514 11.853 1.00 96.75 117 ASN A C 1
ATOM 874 O O . ASN A 1 117 ? 0.369 4.592 12.576 1.00 96.75 117 ASN A O 1
ATOM 878 N N . ARG A 1 118 ? 2.600 4.512 12.359 1.00 95.69 118 ARG A N 1
ATOM 879 C CA . ARG A 1 118 ? 2.861 4.652 13.803 1.00 95.69 118 ARG A CA 1
ATOM 880 C C . ARG A 1 118 ? 2.735 6.087 14.310 1.00 95.69 118 ARG A C 1
ATOM 882 O O . ARG A 1 118 ? 2.328 6.289 15.454 1.00 95.69 118 ARG A O 1
ATOM 889 N N . LEU A 1 119 ? 3.166 7.062 13.511 1.00 96.88 119 LEU A N 1
ATOM 890 C CA . LEU A 1 119 ? 3.380 8.438 13.970 1.00 96.88 119 LEU A CA 1
ATOM 891 C C . LEU A 1 119 ? 2.221 9.383 13.622 1.00 96.88 119 LEU A C 1
ATOM 893 O O . LEU A 1 119 ? 1.925 10.278 14.413 1.00 96.88 119 LEU A O 1
ATOM 897 N N . ALA A 1 120 ? 1.530 9.157 12.502 1.00 96.62 120 ALA A N 1
ATOM 898 C CA . ALA A 1 120 ? 0.446 10.015 12.022 1.00 96.62 120 ALA A CA 1
ATOM 899 C C . ALA A 1 120 ? -0.743 10.177 12.993 1.00 96.62 120 ALA A C 1
ATOM 901 O O . ALA A 1 120 ? -1.336 11.254 13.003 1.00 96.62 120 ALA A O 1
ATOM 902 N N . PRO A 1 121 ? -1.085 9.196 13.858 1.00 96.56 121 PRO A N 1
ATOM 903 C CA . PRO A 1 121 ? -2.076 9.404 14.920 1.00 96.56 121 PRO A CA 1
ATOM 904 C C . PRO A 1 121 ? -1.710 10.451 15.977 1.00 96.56 121 PRO A C 1
ATOM 906 O O . PRO A 1 121 ? -2.570 10.859 16.753 1.00 96.56 121 PRO A O 1
ATOM 909 N N . GLN A 1 122 ? -0.429 10.807 16.087 1.00 96.38 122 GLN A N 1
ATOM 910 C CA . GLN A 1 122 ? 0.094 11.664 17.156 1.00 96.38 122 GLN A CA 1
ATOM 911 C C . GLN A 1 122 ? 0.467 13.052 16.637 1.00 96.38 122 GLN A C 1
ATOM 913 O O . GLN A 1 122 ? 0.364 14.031 17.373 1.00 96.38 122 GLN A O 1
ATOM 918 N N . GLN A 1 123 ? 0.919 13.135 15.387 1.00 95.38 123 GLN A N 1
ATOM 919 C CA . GLN A 1 123 ? 1.379 14.368 14.757 1.00 95.38 123 GLN A CA 1
ATOM 920 C C . GLN A 1 123 ? 1.372 14.230 13.229 1.00 95.38 123 GLN A C 1
ATOM 922 O O . GLN A 1 123 ? 1.482 13.108 12.737 1.00 95.38 123 GLN A O 1
ATOM 927 N N . PRO A 1 124 ? 1.335 15.341 12.472 1.00 97.25 124 PRO A N 1
ATOM 928 C CA . PRO A 1 124 ? 1.633 15.319 11.046 1.00 97.25 124 PRO A CA 1
ATOM 929 C C . PRO A 1 124 ? 3.027 14.745 10.777 1.00 97.25 124 PRO A C 1
ATOM 931 O O . PRO A 1 124 ? 4.000 15.076 11.463 1.00 97.25 124 PRO A O 1
ATOM 934 N N . VAL A 1 125 ? 3.128 13.871 9.780 1.00 98.06 125 VAL A N 1
ATOM 935 C CA . VAL A 1 125 ? 4.374 13.199 9.402 1.00 98.06 125 VAL A CA 1
ATOM 936 C C . VAL A 1 125 ? 4.679 13.516 7.945 1.00 98.06 125 VAL A C 1
ATOM 938 O O . VAL A 1 125 ? 3.887 13.125 7.085 1.00 98.06 125 VAL A O 1
ATOM 941 N N . PRO A 1 126 ? 5.800 14.194 7.644 1.00 97.44 126 PRO A N 1
ATOM 942 C CA . PRO A 1 126 ? 6.235 14.378 6.269 1.00 97.44 126 PRO A CA 1
ATOM 943 C C . PRO A 1 126 ? 6.646 13.033 5.670 1.00 97.44 126 PRO A C 1
ATOM 945 O O . PRO A 1 126 ? 7.297 12.212 6.336 1.00 97.44 126 PRO A O 1
ATOM 948 N N . VAL A 1 127 ? 6.276 12.837 4.411 1.00 96.50 127 VAL A N 1
ATOM 949 C CA . VAL A 1 127 ? 6.674 11.687 3.602 1.00 96.50 127 VAL A CA 1
ATOM 950 C C . VAL A 1 127 ? 7.346 12.142 2.313 1.00 96.50 127 VAL A C 1
ATOM 952 O O . VAL A 1 127 ? 7.278 13.313 1.934 1.00 96.50 127 VAL A O 1
ATOM 955 N N . GLU A 1 128 ? 8.020 11.218 1.643 1.00 95.50 128 GLU A N 1
ATOM 956 C CA . GLU A 1 128 ? 8.585 11.433 0.321 1.00 95.50 128 GLU A CA 1
ATOM 957 C C . GLU A 1 128 ? 7.496 11.929 -0.666 1.00 95.50 128 GLU A C 1
ATOM 959 O O . GLU A 1 128 ? 6.357 11.447 -0.631 1.00 95.50 128 GLU A O 1
ATOM 964 N N . PRO A 1 129 ? 7.795 12.920 -1.533 1.00 94.88 129 PRO A N 1
ATOM 965 C CA . PRO A 1 129 ? 6.786 13.540 -2.393 1.00 94.88 129 PRO A CA 1
ATOM 966 C C . PRO A 1 129 ? 6.023 12.585 -3.322 1.00 94.88 129 PRO A C 1
ATOM 968 O O . PRO A 1 129 ? 4.817 12.753 -3.494 1.00 94.88 129 PRO A O 1
ATOM 971 N N . ARG A 1 130 ? 6.667 11.569 -3.909 1.00 94.25 130 ARG A N 1
ATOM 972 C CA . ARG A 1 130 ? 5.985 10.579 -4.763 1.00 94.25 130 ARG A CA 1
ATOM 973 C C . ARG A 1 130 ? 5.080 9.665 -3.943 1.00 94.25 130 ARG A C 1
ATOM 975 O O . ARG A 1 130 ? 3.991 9.330 -4.409 1.00 94.25 130 ARG A O 1
ATOM 982 N N . LEU A 1 131 ? 5.470 9.301 -2.719 1.00 94.75 131 LEU A N 1
ATOM 983 C CA . LEU A 1 131 ? 4.576 8.606 -1.792 1.00 94.75 131 LEU A CA 1
ATOM 984 C C . LEU A 1 131 ? 3.373 9.491 -1.435 1.00 94.75 131 LEU A C 1
ATOM 986 O O . LEU A 1 131 ? 2.240 9.014 -1.457 1.00 94.75 131 LEU A O 1
ATOM 990 N N . PHE A 1 132 ? 3.579 10.786 -1.181 1.00 97.06 132 PHE A N 1
ATOM 991 C CA . PHE A 1 132 ? 2.483 11.732 -0.946 1.00 97.06 132 PHE A CA 1
ATOM 992 C C . PHE A 1 132 ? 1.521 11.815 -2.144 1.00 97.06 132 PHE A C 1
ATOM 994 O O . PHE A 1 132 ? 0.302 11.749 -1.974 1.00 97.06 132 PHE A O 1
ATOM 1001 N N . GLU A 1 133 ? 2.047 11.917 -3.367 1.00 96.25 133 GLU A N 1
ATOM 1002 C CA . GLU A 1 133 ? 1.262 11.891 -4.608 1.00 96.25 133 GLU A CA 1
ATOM 1003 C C . GLU A 1 133 ? 0.472 10.584 -4.769 1.00 96.25 133 GLU A C 1
ATOM 1005 O O . GLU A 1 133 ? -0.720 10.615 -5.090 1.00 96.25 133 GLU A O 1
ATOM 1010 N N . LEU A 1 134 ? 1.092 9.436 -4.481 1.00 96.12 134 LEU A N 1
ATOM 1011 C CA . LEU A 1 134 ? 0.420 8.137 -4.502 1.00 96.12 134 LEU A CA 1
ATOM 1012 C C . LEU A 1 134 ? -0.726 8.078 -3.485 1.00 96.12 134 LEU A C 1
ATOM 1014 O O . LEU A 1 134 ? -1.813 7.599 -3.807 1.00 96.12 134 LEU A O 1
ATOM 1018 N N . LEU A 1 135 ? -0.518 8.593 -2.272 1.00 96.75 135 LEU A N 1
ATOM 1019 C CA . LEU A 1 135 ? -1.548 8.635 -1.234 1.00 96.75 135 LEU A CA 1
ATOM 1020 C C . LEU A 1 135 ? -2.704 9.567 -1.612 1.00 96.75 135 LEU A C 1
ATOM 1022 O O . LEU A 1 135 ? -3.865 9.228 -1.375 1.00 96.75 135 LEU A O 1
ATOM 1026 N N . GLN A 1 136 ? -2.419 10.699 -2.257 1.00 97.25 136 GLN A N 1
ATOM 1027 C CA . GLN A 1 136 ? -3.459 11.558 -2.824 1.00 97.25 136 GLN A CA 1
ATOM 1028 C C . GLN A 1 136 ? -4.242 10.831 -3.922 1.00 97.25 136 GLN A C 1
ATOM 1030 O O . GLN A 1 136 ? -5.472 10.890 -3.940 1.00 97.25 136 GLN A O 1
ATOM 1035 N N . ARG A 1 137 ? -3.560 10.081 -4.798 1.00 97.31 137 ARG A N 1
ATOM 1036 C CA . ARG A 1 137 ? -4.231 9.269 -5.819 1.00 97.31 137 ARG A CA 1
ATOM 1037 C C . ARG A 1 137 ? -5.104 8.183 -5.195 1.00 97.31 137 ARG A C 1
ATOM 1039 O O . ARG A 1 137 ? -6.229 7.976 -5.649 1.00 97.31 137 ARG A O 1
ATOM 1046 N N . ALA A 1 138 ? -4.620 7.528 -4.144 1.00 97.25 138 ALA A N 1
ATOM 1047 C CA . ALA A 1 138 ? -5.377 6.537 -3.391 1.00 97.25 138 ALA A CA 1
ATOM 1048 C C . ALA A 1 138 ? -6.624 7.159 -2.736 1.00 97.25 138 ALA A C 1
ATOM 1050 O O . ALA A 1 138 ? -7.700 6.564 -2.785 1.00 97.25 138 ALA A O 1
ATOM 1051 N N . LYS A 1 139 ? -6.518 8.382 -2.197 1.00 96.81 139 LYS A N 1
ATOM 1052 C CA . LYS A 1 139 ? -7.674 9.148 -1.709 1.00 96.81 139 LYS A CA 1
ATOM 1053 C C . LYS A 1 139 ? -8.705 9.384 -2.815 1.00 96.81 139 LYS A C 1
ATOM 1055 O O . LYS A 1 139 ? -9.870 9.050 -2.613 1.00 96.81 139 LYS A O 1
ATOM 1060 N N . SER A 1 140 ? -8.291 9.895 -3.977 1.00 97.12 140 SER A N 1
ATOM 1061 C CA . SER A 1 140 ? -9.215 10.123 -5.099 1.00 97.12 140 SER A CA 1
ATOM 1062 C C . SER A 1 140 ? -9.911 8.836 -5.534 1.00 97.12 140 SER A C 1
ATOM 1064 O O . SER A 1 140 ? -11.120 8.831 -5.718 1.00 97.12 140 SER A O 1
ATOM 1066 N N . LEU A 1 141 ? -9.184 7.719 -5.629 1.00 97.62 141 LEU A N 1
ATOM 1067 C CA . LEU A 1 141 ? -9.774 6.424 -5.978 1.00 97.62 141 LEU A CA 1
ATOM 1068 C C . LEU A 1 141 ? -10.778 5.935 -4.929 1.00 97.62 141 LEU A C 1
ATOM 1070 O O . LEU A 1 141 ? -11.816 5.376 -5.285 1.00 97.62 141 LEU A O 1
ATOM 1074 N N . ALA A 1 142 ? -10.508 6.151 -3.641 1.00 97.12 142 ALA A N 1
ATOM 1075 C CA . ALA A 1 142 ? -11.453 5.791 -2.589 1.00 97.12 142 ALA A CA 1
ATOM 1076 C C . ALA A 1 142 ? -12.759 6.592 -2.703 1.00 97.12 142 ALA A C 1
ATOM 1078 O O . ALA A 1 142 ? -13.846 6.034 -2.557 1.00 97.12 142 ALA A O 1
ATOM 1079 N N . GLU A 1 143 ? -12.662 7.881 -3.029 1.00 96.12 143 GLU A N 1
ATOM 1080 C CA . GLU A 1 143 ? -13.814 8.755 -3.263 1.00 96.12 143 GLU A CA 1
ATOM 1081 C C . GLU A 1 143 ? -14.576 8.368 -4.545 1.00 96.12 143 GLU A C 1
ATOM 1083 O O . GLU A 1 143 ? -15.791 8.176 -4.503 1.00 96.12 143 GLU A O 1
ATOM 1088 N N . GLU A 1 144 ? -13.869 8.174 -5.664 1.00 97.50 144 GLU A N 1
ATOM 1089 C CA . GLU A 1 144 ? -14.431 7.792 -6.971 1.00 97.50 144 GLU A CA 1
ATOM 1090 C C . GLU A 1 144 ? -15.162 6.440 -6.923 1.00 97.50 144 GLU A C 1
ATOM 1092 O O . GLU A 1 144 ? -16.173 6.246 -7.599 1.00 97.50 144 GLU A O 1
ATOM 1097 N N . THR A 1 145 ? -14.672 5.502 -6.109 1.00 97.06 145 THR A N 1
ATOM 1098 C CA . THR A 1 145 ? -15.255 4.158 -5.969 1.00 97.06 145 THR A CA 1
ATOM 1099 C C . THR A 1 145 ? -16.303 4.053 -4.859 1.00 97.06 145 THR A C 1
ATOM 1101 O O . THR A 1 145 ? -16.827 2.964 -4.618 1.00 97.06 145 THR A O 1
ATOM 1104 N N . GLY A 1 146 ? -16.607 5.149 -4.155 1.00 94.25 146 GLY A N 1
ATOM 1105 C CA . GLY A 1 146 ? -17.533 5.134 -3.020 1.00 94.25 146 GLY A CA 1
ATOM 1106 C C . GLY A 1 146 ? -17.069 4.236 -1.865 1.00 94.25 146 GLY A C 1
ATOM 1107 O O . GLY A 1 146 ? -17.901 3.658 -1.168 1.00 94.25 146 GLY A O 1
ATOM 1108 N N . GLY A 1 147 ? -15.753 4.087 -1.683 1.00 91.56 147 GLY A N 1
ATOM 1109 C CA . GLY A 1 147 ? -15.138 3.257 -0.646 1.00 91.56 147 GLY A CA 1
ATOM 1110 C C . GLY A 1 147 ? -14.974 1.777 -1.000 1.00 91.56 147 GLY A C 1
ATOM 1111 O O . GLY A 1 147 ? -14.570 1.003 -0.136 1.00 91.56 147 GLY A O 1
ATOM 1112 N N . ALA A 1 148 ? -15.263 1.355 -2.240 1.00 93.75 148 ALA A N 1
ATOM 1113 C CA . ALA A 1 148 ? -14.960 -0.015 -2.669 1.00 93.75 148 ALA A CA 1
ATOM 1114 C C . ALA A 1 148 ? -13.442 -0.274 -2.720 1.00 93.75 148 ALA A C 1
ATOM 1116 O O . ALA A 1 148 ? -12.986 -1.368 -2.388 1.00 93.75 148 ALA A O 1
ATOM 1117 N N . PHE A 1 149 ? -12.661 0.744 -3.093 1.00 96.56 149 PHE A N 1
ATOM 1118 C CA . PHE A 1 149 ? -11.236 0.827 -2.791 1.00 96.56 149 PHE A CA 1
ATOM 1119 C C . PHE A 1 149 ? -11.055 1.665 -1.519 1.00 96.56 149 PHE A C 1
ATOM 1121 O O . PHE A 1 149 ? -11.556 2.784 -1.444 1.00 96.56 149 PHE A O 1
ATOM 1128 N N . ASP A 1 150 ? -10.329 1.150 -0.526 1.00 96.62 150 ASP A N 1
ATOM 1129 C CA . ASP A 1 150 ? -9.989 1.904 0.683 1.00 96.62 150 ASP A CA 1
ATOM 1130 C C . ASP A 1 150 ? -8.529 1.623 1.083 1.00 96.62 150 ASP A C 1
ATOM 1132 O O . ASP A 1 150 ? -8.210 0.507 1.526 1.00 96.62 150 ASP A O 1
ATOM 1136 N N . PRO A 1 151 ? -7.623 2.614 0.957 1.00 96.44 151 PRO A N 1
ATOM 1137 C CA . PRO A 1 151 ? -6.232 2.441 1.349 1.00 96.44 151 PRO A CA 1
ATOM 1138 C C . PRO A 1 151 ? -6.073 2.348 2.871 1.00 96.44 151 PRO A C 1
ATOM 1140 O O . PRO A 1 151 ? -4.995 2.012 3.335 1.00 96.44 151 PRO A O 1
ATOM 1143 N N . THR A 1 152 ? -7.115 2.604 3.670 1.00 97.06 152 THR A N 1
ATOM 1144 C CA . THR A 1 152 ? -7.111 2.462 5.138 1.00 97.06 152 THR A CA 1
ATOM 1145 C C . THR A 1 152 ? -7.596 1.092 5.622 1.00 97.06 152 THR A C 1
ATOM 1147 O O . THR A 1 152 ? -7.946 0.907 6.787 1.00 97.06 152 THR A O 1
ATOM 1150 N N . SER A 1 153 ? -7.608 0.097 4.735 1.00 96.19 153 SER A N 1
ATOM 1151 C CA . SER A 1 153 ? -8.012 -1.279 5.042 1.00 96.19 153 SER A CA 1
ATOM 1152 C C . SER A 1 153 ? -6.997 -2.055 5.902 1.00 96.19 153 SER A C 1
ATOM 1154 O O . SER A 1 153 ? -7.226 -3.223 6.226 1.00 96.19 153 SER A O 1
ATOM 1156 N N . GLY A 1 154 ? -5.900 -1.419 6.334 1.00 95.81 154 GLY A N 1
ATOM 1157 C CA . GLY A 1 154 ? -4.861 -2.002 7.188 1.00 95.81 154 GLY A CA 1
ATOM 1158 C C . GLY A 1 154 ? -5.384 -2.740 8.432 1.00 95.81 154 GLY A C 1
ATOM 1159 O O . GLY A 1 154 ? -5.001 -3.899 8.628 1.00 95.81 154 GLY A O 1
ATOM 1160 N N . PRO A 1 155 ? -6.303 -2.164 9.234 1.00 96.56 155 PRO A N 1
ATOM 1161 C CA . PRO A 1 155 ? -6.867 -2.839 10.403 1.00 96.56 155 PRO A CA 1
ATOM 1162 C C . PRO A 1 155 ? -7.643 -4.109 10.039 1.00 96.56 155 PRO A C 1
ATOM 1164 O O . PRO A 1 155 ? -7.535 -5.122 10.732 1.00 96.56 155 PRO A O 1
ATOM 1167 N N . LEU A 1 156 ? -8.377 -4.096 8.919 1.00 96.19 156 LEU A N 1
ATOM 1168 C CA . LEU A 1 156 ? -9.095 -5.274 8.426 1.00 96.19 156 LEU A CA 1
ATOM 1169 C C . LEU A 1 156 ? -8.124 -6.367 7.992 1.00 96.19 156 LEU A C 1
ATOM 1171 O O . LEU A 1 156 ? -8.292 -7.520 8.385 1.00 96.19 156 LEU A O 1
ATOM 1175 N N . VAL A 1 157 ? -7.084 -6.017 7.233 1.00 95.38 157 VAL A N 1
ATOM 1176 C CA . VAL A 1 157 ? -6.047 -6.974 6.824 1.00 95.38 157 VAL A CA 1
ATOM 1177 C C . VAL A 1 157 ? -5.393 -7.617 8.052 1.00 95.38 157 VAL A C 1
ATOM 1179 O O . VAL A 1 157 ? -5.232 -8.838 8.097 1.00 95.38 157 VAL A O 1
ATOM 1182 N N . ALA A 1 158 ? -5.087 -6.829 9.087 1.00 95.12 158 ALA A N 1
ATOM 1183 C CA . ALA A 1 158 ? -4.538 -7.335 10.343 1.00 95.12 158 ALA A CA 1
ATOM 1184 C C . ALA A 1 158 ? -5.509 -8.283 11.075 1.00 95.12 158 ALA A C 1
ATOM 1186 O O . ALA A 1 158 ? -5.093 -9.357 11.521 1.00 95.12 158 ALA A O 1
ATOM 1187 N N . LEU A 1 159 ? -6.801 -7.935 11.156 1.00 96.88 159 LEU A N 1
ATOM 1188 C CA . LEU A 1 159 ? -7.841 -8.791 11.740 1.00 96.88 159 LEU A CA 1
ATOM 1189 C C . LEU A 1 159 ? -7.922 -10.144 11.024 1.00 96.88 159 LEU A C 1
ATOM 1191 O O . LEU A 1 159 ? -7.903 -11.190 11.676 1.00 96.88 159 LEU A O 1
ATOM 1195 N N . TRP A 1 160 ? -7.989 -10.133 9.692 1.00 96.81 160 TRP A N 1
ATOM 1196 C CA . TRP A 1 160 ? -8.072 -11.352 8.888 1.00 96.81 160 TRP A CA 1
ATOM 1197 C C . TRP A 1 160 ? -6.810 -12.210 9.011 1.00 96.81 160 TRP A C 1
ATOM 1199 O O . TRP A 1 160 ? -6.918 -13.428 9.158 1.00 96.81 160 TRP A O 1
ATOM 1209 N N . ASN A 1 161 ? -5.624 -11.595 9.034 1.00 95.12 161 ASN A N 1
ATOM 1210 C CA . ASN A 1 161 ? -4.364 -12.307 9.254 1.00 95.12 161 ASN A CA 1
ATOM 1211 C C . ASN A 1 161 ? -4.318 -12.987 10.630 1.00 95.12 161 ASN A C 1
ATOM 1213 O O . ASN A 1 161 ? -3.942 -14.158 10.712 1.00 95.12 161 ASN A O 1
ATOM 1217 N N . ARG A 1 162 ? -4.759 -12.301 11.694 1.00 96.50 162 ARG A N 1
ATOM 1218 C CA . ARG A 1 162 ? -4.878 -12.888 13.039 1.00 96.50 162 ARG A CA 1
ATOM 1219 C C . ARG A 1 162 ? -5.860 -14.061 13.056 1.00 96.50 162 ARG A C 1
ATOM 1221 O O . ARG A 1 162 ? -5.514 -15.148 13.505 1.00 96.50 162 ARG A O 1
ATOM 1228 N N . CYS A 1 163 ? -7.061 -13.879 12.507 1.00 97.12 163 CYS A N 1
ATOM 1229 C CA . CYS A 1 163 ? -8.083 -14.931 12.476 1.00 97.12 163 CYS A CA 1
ATOM 1230 C C . CYS A 1 163 ? -7.625 -16.164 11.680 1.00 97.12 163 CYS A C 1
ATOM 1232 O O . CYS A 1 163 ? -7.884 -17.295 12.087 1.00 97.12 163 CYS A O 1
ATOM 1234 N N . LYS A 1 164 ? -6.873 -15.956 10.589 1.00 96.56 164 LYS A N 1
ATOM 1235 C CA . LYS A 1 164 ? -6.241 -17.033 9.816 1.00 96.56 164 LYS A CA 1
ATOM 1236 C C . LYS A 1 164 ? -5.244 -17.835 10.658 1.00 96.56 164 LYS A C 1
ATOM 1238 O O . LYS A 1 164 ? -5.248 -19.059 10.568 1.00 96.56 164 LYS A O 1
ATOM 1243 N N . GLN A 1 165 ? -4.411 -17.176 11.467 1.00 96.62 165 GLN A N 1
ATOM 1244 C CA . GLN A 1 165 ? -3.480 -17.851 12.386 1.00 96.62 165 GLN A CA 1
ATOM 1245 C C . GLN A 1 165 ? -4.222 -18.648 13.470 1.00 96.62 165 GLN A C 1
ATOM 1247 O O . GLN A 1 165 ? -3.787 -19.731 13.847 1.00 96.62 165 GLN A O 1
ATOM 1252 N N . GLU A 1 166 ? -5.368 -18.140 13.921 1.00 97.12 166 GLU A N 1
ATOM 1253 C CA . GLU A 1 166 ? -6.250 -18.779 14.906 1.00 97.12 166 GLU A CA 1
ATOM 1254 C C . GLU A 1 166 ? -7.202 -19.830 14.293 1.00 97.12 166 GLU A C 1
ATOM 1256 O O . GLU A 1 166 ? -7.995 -20.431 15.016 1.00 97.12 166 GLU A O 1
ATOM 1261 N N . LEU A 1 167 ? -7.134 -20.065 12.974 1.00 97.19 167 LEU A N 1
ATOM 1262 C CA . LEU A 1 167 ? -7.993 -20.991 12.221 1.00 97.19 167 LEU A CA 1
ATOM 1263 C C . LEU A 1 167 ? -9.499 -20.759 12.436 1.00 97.19 167 LEU A C 1
ATOM 1265 O O . LEU A 1 167 ? -10.290 -21.702 12.498 1.00 97.19 167 LEU A O 1
ATOM 1269 N N . ARG A 1 168 ? -9.910 -19.492 12.520 1.00 97.06 168 ARG A N 1
ATOM 1270 C CA . ARG A 1 168 ? -11.314 -19.098 12.684 1.00 97.06 168 ARG A CA 1
ATOM 1271 C C . ARG A 1 168 ? -11.694 -17.947 11.764 1.00 97.06 168 ARG A C 1
ATOM 1273 O O . ARG A 1 168 ? -10.843 -17.297 11.162 1.00 97.06 168 ARG A O 1
ATOM 1280 N N . LEU A 1 169 ? -12.990 -17.666 11.702 1.00 97.06 169 LEU A N 1
ATOM 1281 C CA . LEU A 1 169 ? -13.501 -16.439 11.101 1.00 97.06 169 LEU A CA 1
ATOM 1282 C C . LEU A 1 169 ? -13.565 -15.312 12.149 1.00 97.06 169 LEU A C 1
ATOM 1284 O O . LEU A 1 169 ? -13.722 -15.601 13.345 1.00 97.06 169 LEU A O 1
ATOM 1288 N N . PRO A 1 170 ? -13.453 -14.040 11.728 1.00 97.06 170 PRO A N 1
ATOM 1289 C CA . PRO A 1 170 ? -13.739 -12.911 12.603 1.00 97.06 170 PRO A CA 1
ATOM 1290 C C . PRO A 1 170 ? -15.183 -12.969 13.106 1.00 97.06 170 PRO A C 1
ATOM 1292 O O . PRO A 1 170 ? -16.101 -13.250 12.333 1.00 97.06 170 PRO A O 1
ATOM 1295 N N . ALA A 1 171 ? -15.400 -12.685 14.390 1.00 97.06 171 ALA A N 1
ATOM 1296 C CA . ALA A 1 171 ? -16.754 -12.507 14.899 1.00 97.06 171 ALA A CA 1
ATOM 1297 C C . ALA A 1 171 ? -17.375 -11.230 14.307 1.00 97.06 171 ALA A C 1
ATOM 1299 O O . ALA A 1 171 ? -16.667 -10.256 14.051 1.00 97.06 171 ALA A O 1
ATOM 1300 N N . GLU A 1 172 ? -18.703 -11.193 14.158 1.00 97.31 172 GLU A N 1
ATOM 1301 C CA . GLU A 1 172 ? -19.412 -10.026 13.600 1.00 97.31 172 GLU A CA 1
ATOM 1302 C C . GLU A 1 172 ? -19.055 -8.722 14.324 1.00 97.31 172 GLU A C 1
ATOM 1304 O O . GLU A 1 172 ? -18.846 -7.690 13.690 1.00 97.31 172 GLU A O 1
ATOM 1309 N N . ARG A 1 173 ? -18.908 -8.786 15.652 1.00 96.88 173 ARG A N 1
ATOM 1310 C CA . ARG A 1 173 ? -18.504 -7.639 16.467 1.00 96.88 173 ARG A CA 1
ATOM 1311 C C . ARG A 1 173 ? -17.072 -7.184 16.184 1.00 96.88 173 ARG A C 1
ATOM 1313 O O . ARG A 1 173 ? -16.856 -5.994 16.012 1.00 96.88 173 ARG A O 1
ATOM 1320 N N . GLU A 1 174 ? -16.111 -8.109 16.094 1.00 96.25 174 GLU A N 1
ATOM 1321 C CA . GLU A 1 174 ? -14.720 -7.759 15.761 1.00 96.25 174 GLU A CA 1
ATOM 1322 C C . GLU A 1 174 ? -14.639 -7.092 14.385 1.00 96.25 174 GLU A C 1
ATOM 1324 O O . GLU A 1 174 ? -13.908 -6.118 14.206 1.00 96.25 174 GLU A O 1
ATOM 1329 N N . LEU A 1 175 ? -15.403 -7.610 13.420 1.00 97.00 175 LEU A N 1
ATOM 1330 C CA . LEU A 1 175 ? -15.463 -7.057 12.075 1.00 97.00 175 LEU A CA 1
ATOM 1331 C C . LEU A 1 175 ? -16.070 -5.649 12.077 1.00 97.00 175 LEU A C 1
ATOM 1333 O O . LEU A 1 175 ? -15.486 -4.745 11.486 1.00 97.00 175 LEU A O 1
ATOM 1337 N N . ALA A 1 176 ? -17.199 -5.449 12.762 1.00 96.62 176 ALA A N 1
ATOM 1338 C CA . ALA A 1 176 ? -17.857 -4.148 12.869 1.00 96.62 176 ALA A CA 1
ATOM 1339 C C . ALA A 1 176 ? -16.968 -3.096 13.558 1.00 96.62 176 ALA A C 1
ATOM 1341 O O . ALA A 1 176 ? -16.821 -1.988 13.041 1.00 96.62 176 ALA A O 1
ATOM 1342 N N . ASP A 1 177 ? -16.323 -3.457 14.672 1.00 95.50 177 ASP A N 1
ATOM 1343 C CA . ASP A 1 177 ? -15.410 -2.572 15.407 1.00 95.50 177 ASP A CA 1
ATOM 1344 C C . ASP A 1 177 ? -14.191 -2.187 14.542 1.00 95.50 177 ASP A C 1
ATOM 1346 O O . ASP A 1 177 ? -13.732 -1.042 14.548 1.00 95.50 177 ASP A O 1
ATOM 1350 N N . THR A 1 178 ? -13.692 -3.128 13.735 1.00 96.31 178 THR A N 1
ATOM 1351 C CA . THR A 1 178 ? -12.564 -2.883 12.826 1.00 96.31 178 THR A CA 1
ATOM 1352 C C . THR A 1 178 ? -12.970 -2.011 11.638 1.00 96.31 178 THR A C 1
ATOM 1354 O O . THR A 1 178 ? -12.242 -1.085 11.292 1.00 96.31 178 THR A O 1
ATOM 1357 N N . LEU A 1 179 ? -14.154 -2.234 11.057 1.00 95.19 179 LEU A N 1
ATOM 1358 C CA . LEU A 1 179 ? -14.707 -1.395 9.986 1.00 95.19 179 LEU A CA 1
ATOM 1359 C C . LEU A 1 179 ? -14.896 0.059 10.429 1.00 95.19 179 LEU A C 1
ATOM 1361 O O . LEU A 1 179 ? -14.670 0.975 9.640 1.00 95.19 179 LEU A O 1
ATOM 1365 N N . ALA A 1 180 ? -15.261 0.290 11.693 1.00 94.69 180 ALA A N 1
ATOM 1366 C CA . ALA A 1 180 ? -15.365 1.639 12.246 1.00 94.69 180 ALA A CA 1
ATOM 1367 C C . ALA A 1 180 ? -14.018 2.387 12.251 1.00 94.69 180 ALA A C 1
ATOM 1369 O O . ALA A 1 180 ? -14.001 3.616 12.220 1.00 94.69 180 ALA A O 1
ATOM 1370 N N . SER A 1 181 ? -12.903 1.651 12.227 1.00 94.19 181 SER A N 1
ATOM 1371 C CA . SER A 1 181 ? -11.538 2.182 12.154 1.00 94.19 181 SER A CA 1
ATOM 1372 C C . SER A 1 181 ? -11.015 2.324 10.719 1.00 94.19 181 SER A C 1
ATOM 1374 O O . SER A 1 181 ? -9.853 2.677 10.537 1.00 94.19 181 SER A O 1
ATOM 1376 N N . CYS A 1 182 ? -11.847 2.068 9.704 1.00 95.44 182 CYS A N 1
ATOM 1377 C CA . CYS A 1 182 ? -11.525 2.284 8.296 1.00 95.44 182 CYS A CA 1
ATOM 1378 C C . CYS A 1 182 ? -12.280 3.502 7.744 1.00 95.44 182 CYS A C 1
ATOM 1380 O O . CYS A 1 182 ? -13.454 3.766 8.050 1.00 95.44 182 CYS A O 1
ATOM 1382 N N . GLY A 1 183 ? -11.587 4.259 6.907 1.00 95.25 183 GLY A N 1
ATOM 1383 C CA . GLY A 1 183 ? -12.145 5.320 6.095 1.00 95.25 183 GLY A CA 1
ATOM 1384 C C . GLY A 1 183 ? -11.154 6.429 5.794 1.00 95.25 183 GLY A C 1
ATOM 1385 O O . GLY A 1 183 ? -10.542 7.003 6.694 1.00 95.25 183 GLY A O 1
ATOM 1386 N N . ILE A 1 184 ? -11.131 6.841 4.528 1.00 95.31 184 ILE A N 1
ATOM 1387 C CA . ILE A 1 184 ? -10.310 7.957 4.045 1.00 95.31 184 ILE A CA 1
ATOM 1388 C C . ILE A 1 184 ? -10.585 9.285 4.767 1.00 95.31 184 ILE A C 1
ATOM 1390 O O . ILE A 1 184 ? -9.698 10.122 4.893 1.00 95.31 184 ILE A O 1
ATOM 1394 N N . ARG A 1 185 ? -11.797 9.443 5.317 1.00 95.00 185 ARG A N 1
ATOM 1395 C CA . ARG A 1 185 ? -12.220 10.582 6.152 1.00 95.00 185 ARG A CA 1
ATOM 1396 C C . ARG A 1 185 ? -11.342 10.809 7.386 1.00 95.00 185 ARG A C 1
ATOM 1398 O O . ARG A 1 185 ? -11.397 11.887 7.963 1.00 95.00 185 ARG A O 1
ATOM 1405 N N . TYR A 1 186 ? -10.586 9.796 7.812 1.00 96.75 186 TYR A N 1
ATOM 1406 C CA . TYR A 1 186 ? -9.683 9.904 8.951 1.00 96.75 186 TYR A CA 1
ATOM 1407 C C . TYR A 1 186 ? -8.281 10.396 8.587 1.00 96.75 186 TYR A C 1
ATOM 1409 O O . TYR A 1 186 ? -7.476 10.613 9.489 1.00 96.75 186 TYR A O 1
ATOM 1417 N N . LEU A 1 187 ? -7.976 10.558 7.297 1.00 97.00 187 LEU A N 1
ATOM 1418 C CA . LEU A 1 187 ? -6.682 11.043 6.835 1.00 97.00 187 LEU A CA 1
ATOM 1419 C C . LEU A 1 187 ? -6.755 12.534 6.512 1.00 97.00 187 LEU A C 1
ATOM 1421 O O . LEU A 1 187 ? -7.545 12.967 5.669 1.00 97.00 187 LEU A O 1
ATOM 1425 N N . GLU A 1 188 ? -5.880 13.306 7.139 1.00 97.50 188 GLU A N 1
ATOM 1426 C CA . GLU A 1 188 ? -5.653 14.711 6.826 1.00 97.50 188 GLU A CA 1
ATOM 1427 C C . GLU A 1 188 ? -4.383 14.831 5.988 1.00 97.50 188 GLU A C 1
ATOM 1429 O O . GLU A 1 188 ? -3.323 14.336 6.366 1.00 97.50 188 GLU A O 1
ATOM 1434 N N . PHE A 1 189 ? -4.513 15.461 4.822 1.00 97.44 189 PHE A N 1
ATOM 1435 C CA . PHE A 1 189 ? -3.416 15.691 3.888 1.00 97.44 189 PHE A CA 1
ATOM 1436 C C . PHE A 1 189 ? -2.993 17.154 3.978 1.00 97.44 189 PHE A C 1
ATOM 1438 O O . PHE A 1 189 ? -3.845 18.042 3.881 1.00 97.44 189 PHE A O 1
ATOM 1445 N N . HIS A 1 190 ? -1.691 17.399 4.092 1.00 97.06 190 HIS A N 1
ATOM 1446 C CA . HIS A 1 190 ? -1.089 18.729 4.112 1.00 97.06 190 HIS A CA 1
ATOM 1447 C C . HIS A 1 190 ? -0.160 18.884 2.892 1.00 97.06 190 HIS A C 1
ATOM 1449 O O . HIS A 1 190 ? 1.006 18.493 2.938 1.00 97.06 190 HIS A O 1
ATOM 1455 N N . PRO A 1 191 ? -0.664 19.417 1.760 1.00 95.69 191 PRO A N 1
ATOM 1456 C CA . PRO A 1 191 ? 0.113 19.505 0.520 1.00 95.69 191 PRO A CA 1
ATOM 1457 C C . PRO A 1 191 ? 1.329 20.431 0.600 1.00 95.69 191 PRO A C 1
ATOM 1459 O O . PRO A 1 191 ? 2.296 20.226 -0.125 1.00 95.69 191 PRO A O 1
ATOM 1462 N N . GLU A 1 192 ? 1.289 21.431 1.482 1.00 96.00 192 GLU A N 1
ATOM 1463 C CA . GLU A 1 192 ? 2.333 22.455 1.612 1.00 96.00 192 GLU A CA 1
ATOM 1464 C C . GLU A 1 192 ? 3.691 21.872 2.038 1.00 96.00 192 GLU A C 1
ATOM 1466 O O . GLU A 1 192 ? 4.739 22.395 1.664 1.00 96.00 192 GLU A O 1
ATOM 1471 N N . ASP A 1 193 ? 3.679 20.784 2.813 1.00 95.75 193 ASP A N 1
ATOM 1472 C CA . ASP A 1 193 ? 4.873 20.126 3.352 1.00 95.75 193 ASP A CA 1
ATOM 1473 C C . ASP A 1 193 ? 4.911 18.610 3.090 1.00 95.75 193 ASP A C 1
ATOM 1475 O O . ASP A 1 193 ? 5.769 17.911 3.631 1.00 95.75 193 ASP A O 1
ATOM 1479 N N . SER A 1 194 ? 4.018 18.106 2.226 1.00 97.44 194 SER A N 1
ATOM 1480 C CA . SER A 1 194 ? 3.879 16.676 1.905 1.00 97.44 194 SER A CA 1
ATOM 1481 C C . SER A 1 194 ? 3.717 15.803 3.155 1.00 97.44 194 SER A C 1
ATOM 1483 O O . SER A 1 194 ? 4.322 14.735 3.262 1.00 97.44 194 SER A O 1
ATOM 1485 N N . SER A 1 195 ? 2.913 16.257 4.122 1.00 97.75 195 SER A N 1
ATOM 1486 C CA . SER A 1 195 ? 2.674 15.531 5.371 1.00 97.75 195 SER A CA 1
ATOM 1487 C C . SER A 1 195 ? 1.247 15.008 5.520 1.00 97.75 195 SER A C 1
ATOM 1489 O O . SER A 1 195 ? 0.299 15.508 4.907 1.00 97.75 195 SER A O 1
ATOM 1491 N N . LEU A 1 196 ? 1.093 13.957 6.332 1.00 97.75 196 LEU A N 1
ATOM 1492 C CA . LEU A 1 196 ? -0.208 13.389 6.686 1.00 97.75 196 LEU A CA 1
ATOM 1493 C C . LEU A 1 196 ? -0.375 13.257 8.200 1.00 97.75 196 LEU A C 1
ATOM 1495 O O . LEU A 1 196 ? 0.570 12.904 8.906 1.00 97.75 196 LEU A O 1
ATOM 1499 N N . ALA A 1 197 ? -1.603 13.455 8.673 1.00 97.69 197 ALA A N 1
ATOM 1500 C CA . ALA A 1 197 ? -2.029 13.177 10.043 1.00 97.69 197 ALA A CA 1
ATOM 1501 C C . ALA A 1 197 ? -3.273 12.278 10.051 1.00 97.69 197 ALA A C 1
ATOM 1503 O O . ALA A 1 197 ? -4.074 12.294 9.113 1.00 97.69 197 ALA A O 1
ATOM 1504 N N . TYR A 1 198 ? -3.437 11.468 11.100 1.00 97.62 198 TYR A N 1
ATOM 1505 C CA . TYR A 1 198 ? -4.605 10.603 11.280 1.00 97.62 198 TYR A CA 1
ATOM 1506 C C . TYR A 1 198 ? -5.458 11.133 12.427 1.00 97.62 198 TYR A C 1
ATOM 1508 O O . TYR A 1 198 ? -4.983 11.293 13.549 1.00 97.62 198 TYR A O 1
ATOM 1516 N N . THR A 1 199 ? -6.749 11.326 12.178 1.00 96.62 199 THR A N 1
ATOM 1517 C CA . THR A 1 199 ? -7.700 11.784 13.205 1.00 96.62 199 THR A CA 1
ATOM 1518 C C . THR A 1 199 ? -8.247 10.646 14.067 1.00 96.62 199 THR A C 1
ATOM 1520 O O . THR A 1 199 ? -8.942 10.890 15.053 1.00 96.62 199 THR A O 1
ATOM 1523 N N . HIS A 1 200 ? -7.927 9.393 13.725 1.00 94.44 200 HIS A N 1
ATOM 1524 C CA . HIS A 1 200 ? -8.336 8.208 14.469 1.00 94.44 200 HIS A CA 1
ATOM 1525 C C . HIS A 1 200 ? -7.158 7.247 14.658 1.00 94.44 200 HIS A C 1
ATOM 1527 O O . HIS A 1 200 ? -6.530 6.811 13.696 1.00 94.44 200 HIS A O 1
ATOM 1533 N N . SER A 1 201 ? -6.872 6.878 15.908 1.00 92.88 201 SER A N 1
ATOM 1534 C CA . SER A 1 201 ? -5.643 6.158 16.273 1.00 92.88 201 SER A CA 1
ATOM 1535 C C . SER A 1 201 ? -5.572 4.710 15.802 1.00 92.88 201 SER A C 1
ATOM 1537 O O . SER A 1 201 ? -4.480 4.163 15.681 1.00 92.88 201 SER A O 1
ATOM 1539 N N . ALA A 1 202 ? -6.718 4.086 15.534 1.00 93.75 202 ALA A N 1
ATOM 1540 C CA . ALA A 1 202 ? -6.773 2.718 15.025 1.00 93.75 202 ALA A CA 1
ATOM 1541 C C . ALA A 1 202 ? -6.688 2.626 13.490 1.00 93.75 202 ALA A C 1
ATOM 1543 O O . ALA A 1 202 ? -6.713 1.520 12.959 1.00 93.75 202 ALA A O 1
ATOM 1544 N N . VAL A 1 203 ? -6.613 3.756 12.774 1.00 95.88 203 VAL A N 1
ATOM 1545 C CA . VAL A 1 203 ? -6.466 3.769 11.311 1.00 95.88 203 VAL A CA 1
ATOM 1546 C C . VAL A 1 203 ? -5.046 3.377 10.933 1.00 95.88 203 VAL A C 1
ATOM 1548 O O . VAL A 1 203 ? -4.078 3.830 11.540 1.00 95.88 203 VAL A O 1
ATOM 1551 N N . SER A 1 204 ? -4.916 2.569 9.885 1.00 96.88 204 SER A N 1
ATOM 1552 C CA . SER A 1 204 ? -3.632 2.320 9.243 1.00 96.88 204 SER A CA 1
ATOM 1553 C C . SER A 1 204 ? -3.790 2.150 7.738 1.00 96.88 204 SER A C 1
ATOM 1555 O O . SER A 1 204 ? -4.741 1.536 7.248 1.00 96.88 204 SER A O 1
ATOM 1557 N N . LEU A 1 205 ? -2.842 2.720 7.003 1.00 96.81 205 LEU A N 1
ATOM 1558 C CA . LEU A 1 205 ? -2.724 2.599 5.563 1.00 96.81 205 LEU A CA 1
ATOM 1559 C C . LEU A 1 205 ? -2.170 1.229 5.165 1.00 96.81 205 LEU A C 1
ATOM 1561 O O . LEU A 1 205 ? -1.253 0.702 5.796 1.00 96.81 205 LEU A O 1
ATOM 1565 N N . ASN A 1 206 ? -2.692 0.695 4.068 1.00 95.62 206 ASN A N 1
ATOM 1566 C CA . ASN A 1 206 ? -2.196 -0.470 3.358 1.00 95.62 206 ASN A CA 1
ATOM 1567 C C . ASN A 1 206 ? -2.329 -0.224 1.848 1.00 95.62 206 ASN A C 1
ATOM 1569 O O . ASN A 1 206 ? -3.432 -0.052 1.331 1.00 95.62 206 ASN A O 1
ATOM 1573 N N . LEU A 1 207 ? -1.194 -0.213 1.147 1.00 94.31 207 LEU A N 1
ATOM 1574 C CA . LEU A 1 207 ? -1.119 0.084 -0.287 1.00 94.31 207 LEU A CA 1
ATOM 1575 C C . LEU A 1 207 ? -1.104 -1.168 -1.173 1.00 94.31 207 LEU A C 1
ATOM 1577 O O . LEU A 1 207 ? -0.875 -1.060 -2.371 1.00 94.31 207 LEU A O 1
ATOM 1581 N N . GLY A 1 208 ? -1.402 -2.353 -0.631 1.00 91.12 208 GLY A N 1
ATOM 1582 C CA . GLY A 1 208 ? -1.340 -3.616 -1.377 1.00 91.12 208 GLY A CA 1
ATOM 1583 C C . GLY A 1 208 ? -2.275 -3.721 -2.591 1.00 91.12 208 GLY A C 1
ATOM 1584 O O . GLY A 1 208 ? -2.144 -4.660 -3.366 1.00 91.12 208 GLY A O 1
ATOM 1585 N N . ALA A 1 209 ? -3.211 -2.783 -2.765 1.00 91.75 209 ALA A N 1
ATOM 1586 C CA . ALA A 1 209 ? -4.127 -2.723 -3.907 1.00 91.75 209 ALA A CA 1
ATOM 1587 C C . ALA A 1 209 ? -3.770 -1.635 -4.946 1.00 91.75 209 ALA A C 1
ATOM 1589 O O . ALA A 1 209 ? -4.522 -1.450 -5.900 1.00 91.75 209 ALA A O 1
ATOM 1590 N N . ILE A 1 210 ? -2.673 -0.892 -4.752 1.00 92.12 210 ILE A N 1
ATOM 1591 C CA . ILE A 1 210 ? -2.239 0.194 -5.655 1.00 92.12 210 ILE A CA 1
ATOM 1592 C C . ILE A 1 210 ? -0.710 0.293 -5.823 1.00 92.12 210 ILE A C 1
ATOM 1594 O O . ILE A 1 210 ? -0.243 1.126 -6.597 1.00 92.12 210 ILE A O 1
ATOM 1598 N N . GLY A 1 211 ? 0.059 -0.508 -5.077 1.00 82.19 211 GLY A N 1
ATOM 1599 C CA . GLY A 1 211 ? 1.518 -0.569 -5.172 1.00 82.19 211 GLY A CA 1
ATOM 1600 C C . GLY A 1 211 ? 2.053 -1.370 -6.342 1.00 82.19 211 GLY A C 1
ATOM 1601 O O . GLY A 1 211 ? 1.280 -2.156 -6.935 1.00 82.19 211 GLY A O 1
#